Protein AF-A0A6S6S4U7-F1 (afdb_monomer_lite)

Radius of gyration: 21.74 Å; chains: 1; bounding box: 47×64×58 Å

Foldseek 3Di:
DDLVVVLVVLVVQLVVLLLQLLLLLVVLVVPVVCNLVSLLSNLVSLQSNLLSLLLNLLSQAPDDPVVSVVQSDDGSVSSLCQQQDPVHPSDVDPVVSVVLNVLSVLSCVSSCCSPDDHPDGRDSVSSVSSNVSSLVSCCVVPNPVVVVVSVVVSVVVSPPPDDDDDDDDDDDDPDDDDDPPPPPPVVVVVVVPPPDDDDD

Organism: NCBI:txid269237

Secondary structure (DSSP, 8-state):
--HHHHHHHHHHHHHHHHHHHHHHHHHHHH-GGGHHHHHHHHHHHHHHHHHHHHHHHHHHSSS-HHHHHHHT-S-HHHHHHHHH-TTS-SSS-HHHHHHHHHHHHHHHHHHHHTTSS---PPPHHHHHHHHHHHHHHHHHHH-HHHHHHHHHHHHHHTTSS----------------------TTHHHHHTTS-------

Structure (mmCIF, N/CA/C/O backbone):
data_AF-A0A6S6S4U7-F1
#
_entry.id   AF-A0A6S6S4U7-F1
#
loop_
_atom_site.group_PDB
_atom_site.id
_atom_site.type_symbol
_atom_site.label_atom_id
_atom_site.label_alt_id
_atom_site.label_comp_id
_atom_site.label_asym_id
_atom_site.label_entity_id
_atom_site.label_seq_id
_atom_site.pdbx_PDB_ins_code
_atom_site.Cartn_x
_atom_site.Cartn_y
_atom_site.Cartn_z
_atom_site.occupancy
_atom_site.B_iso_or_equiv
_atom_site.auth_seq_id
_atom_site.auth_comp_id
_atom_site.auth_asym_id
_atom_site.auth_atom_id
_atom_site.pdbx_PDB_model_num
ATOM 1 N N . MET A 1 1 ? -1.285 13.457 21.685 1.00 72.00 1 MET A N 1
ATOM 2 C CA . MET A 1 1 ? -1.642 13.379 20.250 1.00 72.00 1 MET A CA 1
ATOM 3 C C . MET A 1 1 ? -2.916 12.551 20.145 1.00 72.00 1 MET A C 1
ATOM 5 O O . MET A 1 1 ? -2.987 11.549 20.843 1.00 72.00 1 MET A O 1
ATOM 9 N N . THR A 1 2 ? -3.938 12.982 19.399 1.00 89.12 2 THR A N 1
ATOM 10 C CA . THR A 1 2 ? -5.210 12.232 19.297 1.00 89.12 2 THR A CA 1
ATOM 11 C C . THR A 1 2 ? -5.104 11.118 18.249 1.00 89.12 2 THR A C 1
ATOM 13 O O . THR A 1 2 ? -4.246 11.189 17.366 1.00 89.12 2 THR A O 1
ATOM 16 N N . ILE A 1 3 ? -5.980 10.105 18.311 1.00 89.06 3 ILE A N 1
ATOM 17 C CA . ILE A 1 3 ? -6.078 9.066 17.265 1.00 89.06 3 ILE A CA 1
ATOM 18 C C . ILE A 1 3 ? -6.287 9.691 15.889 1.00 89.06 3 ILE A C 1
ATOM 20 O O . ILE A 1 3 ? -5.665 9.261 14.923 1.00 89.06 3 ILE A O 1
ATOM 24 N N . GLU A 1 4 ? -7.104 10.737 15.808 1.00 91.19 4 GLU A N 1
ATOM 25 C CA . GLU A 1 4 ? -7.373 11.434 14.554 1.00 91.19 4 GLU A CA 1
ATOM 26 C C . GLU A 1 4 ? -6.112 12.098 13.980 1.00 91.19 4 GLU A C 1
ATOM 28 O O . GLU A 1 4 ? -5.823 11.975 12.790 1.00 91.19 4 GLU A O 1
ATOM 33 N N . THR A 1 5 ? -5.281 12.723 14.822 1.00 93.19 5 THR A N 1
ATOM 34 C CA . THR A 1 5 ? -3.979 13.249 14.382 1.00 93.19 5 THR A CA 1
ATOM 35 C C . THR A 1 5 ? -3.080 12.136 13.837 1.00 93.19 5 THR A C 1
ATOM 37 O O . THR A 1 5 ? -2.446 12.312 12.797 1.00 93.19 5 THR A O 1
ATOM 40 N N . ILE A 1 6 ? -3.047 10.976 14.498 1.00 93.44 6 ILE A N 1
ATOM 41 C CA . ILE A 1 6 ? -2.219 9.838 14.075 1.00 93.44 6 ILE A CA 1
ATOM 42 C C . ILE A 1 6 ? -2.740 9.253 12.756 1.00 93.44 6 ILE A C 1
ATOM 44 O O . ILE A 1 6 ? -1.943 8.984 11.859 1.00 93.44 6 ILE A O 1
ATOM 48 N N . LYS A 1 7 ? -4.062 9.111 12.592 1.00 92.44 7 LYS A N 1
ATOM 49 C CA . LYS A 1 7 ? -4.695 8.681 11.333 1.00 92.44 7 LYS A CA 1
ATOM 50 C C . LYS A 1 7 ? -4.276 9.568 10.169 1.00 92.44 7 LYS A C 1
ATOM 52 O O . LYS A 1 7 ? -3.833 9.052 9.143 1.00 92.44 7 LYS A O 1
ATOM 57 N N . ASN A 1 8 ? -4.364 10.884 10.349 1.00 92.69 8 ASN A N 1
ATOM 58 C CA . ASN A 1 8 ? -3.982 11.845 9.319 1.00 92.69 8 ASN A CA 1
ATOM 59 C C . ASN A 1 8 ? -2.484 11.778 9.010 1.00 92.69 8 ASN A C 1
ATOM 61 O O . ASN A 1 8 ? -2.107 11.743 7.843 1.00 92.69 8 ASN A O 1
ATOM 65 N N . GLN A 1 9 ? -1.630 11.609 10.021 1.00 94.69 9 GLN A N 1
ATOM 66 C CA . GLN A 1 9 ? -0.204 11.375 9.792 1.00 94.69 9 GLN A CA 1
ATOM 67 C C . GLN A 1 9 ? 0.055 10.097 8.975 1.00 94.69 9 GLN A C 1
ATOM 69 O O . GLN A 1 9 ? 0.900 10.101 8.082 1.00 94.69 9 GLN A O 1
ATOM 74 N N . LYS A 1 10 ? -0.660 8.993 9.241 1.00 94.50 10 LYS A N 1
ATOM 75 C CA . LYS A 1 10 ? -0.494 7.753 8.460 1.00 94.50 10 LYS A CA 1
ATOM 76 C C . LYS A 1 10 ? -1.025 7.891 7.032 1.00 94.50 10 LYS A C 1
ATOM 78 O O . LYS A 1 10 ? -0.385 7.366 6.126 1.00 94.50 10 LYS A O 1
ATOM 83 N N . LYS A 1 11 ? -2.107 8.650 6.813 1.00 93.50 11 LYS A N 1
ATOM 84 C CA . LYS A 1 11 ? -2.557 9.027 5.461 1.00 93.50 11 LYS A CA 1
ATOM 85 C C . LYS A 1 11 ? -1.478 9.799 4.703 1.00 93.50 11 LYS A C 1
ATOM 87 O O . LYS A 1 11 ? -1.172 9.440 3.574 1.00 93.50 11 LYS A O 1
ATOM 92 N N . GLU A 1 12 ? -0.866 10.809 5.314 1.00 94.19 12 GLU A N 1
ATOM 93 C CA . GLU A 1 12 ? 0.190 11.587 4.651 1.00 94.19 12 GLU A CA 1
ATOM 94 C C . GLU A 1 12 ? 1.449 10.752 4.387 1.00 94.19 12 GLU A C 1
ATOM 96 O O . GLU A 1 12 ? 2.024 10.827 3.303 1.00 94.19 12 GLU A O 1
ATOM 101 N N . ASN A 1 13 ? 1.834 9.865 5.310 1.00 94.88 13 ASN A N 1
ATOM 102 C CA . ASN A 1 13 ? 2.926 8.917 5.070 1.00 94.88 13 ASN A CA 1
ATOM 103 C C . ASN A 1 13 ? 2.643 7.995 3.875 1.00 94.88 13 ASN A C 1
ATOM 105 O O . ASN A 1 13 ? 3.552 7.722 3.092 1.00 94.88 13 ASN A O 1
ATOM 109 N N . PHE A 1 14 ? 1.396 7.534 3.726 1.00 95.94 14 PHE A N 1
ATOM 110 C CA . PHE A 1 14 ? 0.977 6.751 2.567 1.00 95.94 14 PHE A CA 1
ATOM 111 C C . PHE A 1 14 ? 1.147 7.563 1.277 1.00 95.94 14 PHE A C 1
ATOM 113 O O . PHE A 1 14 ? 1.796 7.091 0.347 1.00 95.94 14 PHE A O 1
ATOM 120 N N . LYS A 1 15 ? 0.619 8.795 1.231 1.00 94.50 15 LYS A N 1
ATOM 121 C CA . LYS A 1 15 ? 0.702 9.662 0.043 1.00 94.50 15 LYS A CA 1
ATOM 122 C C . LYS A 1 15 ? 2.149 9.946 -0.355 1.00 94.50 15 LYS A C 1
ATOM 124 O O . LYS A 1 15 ? 2.507 9.781 -1.516 1.00 94.50 15 LYS A O 1
ATOM 129 N N . ASN A 1 16 ? 2.989 10.309 0.611 1.00 94.12 16 ASN A N 1
ATOM 130 C CA . ASN A 1 16 ? 4.398 10.610 0.365 1.00 94.12 16 ASN A CA 1
ATOM 131 C C . ASN A 1 16 ? 5.163 9.381 -0.141 1.00 94.12 16 ASN A C 1
ATOM 133 O O . ASN A 1 16 ? 5.963 9.492 -1.067 1.00 94.12 16 ASN A O 1
ATOM 137 N N . GLY A 1 17 ? 4.894 8.203 0.430 1.00 94.06 17 GLY A N 1
ATOM 138 C CA . GLY A 1 17 ? 5.472 6.953 -0.060 1.00 94.06 17 GLY A CA 1
ATOM 139 C C . GLY A 1 17 ? 5.010 6.613 -1.478 1.00 94.06 17 GLY A C 1
ATOM 140 O O . GLY A 1 17 ? 5.812 6.161 -2.286 1.00 94.06 17 GLY A O 1
ATOM 141 N N . LEU A 1 18 ? 3.736 6.858 -1.801 1.00 95.56 18 LEU A N 1
ATOM 142 C CA . LEU A 1 18 ? 3.180 6.584 -3.124 1.00 95.56 18 LEU A CA 1
ATOM 143 C C . LEU A 1 18 ? 3.792 7.496 -4.186 1.00 95.56 18 LEU A C 1
ATOM 145 O O . LEU A 1 18 ? 4.182 7.012 -5.243 1.00 95.56 18 LEU A O 1
ATOM 149 N N . ILE A 1 19 ? 3.905 8.793 -3.898 1.00 93.62 19 ILE A N 1
ATOM 150 C CA . ILE A 1 19 ? 4.565 9.754 -4.790 1.00 93.62 19 ILE A CA 1
ATOM 151 C C . ILE A 1 19 ? 6.014 9.325 -5.024 1.00 93.62 19 ILE A C 1
ATOM 153 O O . ILE A 1 19 ? 6.409 9.147 -6.172 1.00 93.62 19 ILE A O 1
ATOM 157 N N . GLY A 1 20 ? 6.760 9.039 -3.951 1.00 93.12 20 GLY A N 1
ATOM 158 C CA . GLY A 1 20 ? 8.140 8.568 -4.070 1.00 93.12 20 GLY A CA 1
ATOM 159 C C . GLY A 1 20 ? 8.260 7.259 -4.858 1.00 93.12 20 GLY A C 1
ATOM 160 O O . GLY A 1 20 ? 9.202 7.090 -5.624 1.00 93.12 20 GLY A O 1
ATOM 161 N N . PHE A 1 21 ? 7.303 6.335 -4.717 1.00 94.75 21 PHE A N 1
ATOM 162 C CA . PHE A 1 21 ? 7.258 5.128 -5.544 1.00 94.75 21 PHE A CA 1
ATOM 163 C C . PHE A 1 21 ? 7.058 5.469 -7.025 1.00 94.75 21 PHE A C 1
ATOM 165 O O . PHE A 1 21 ? 7.762 4.929 -7.871 1.00 94.75 21 PHE A O 1
ATOM 172 N N . LEU A 1 22 ? 6.105 6.347 -7.352 1.00 94.50 22 LEU A N 1
ATOM 173 C CA . LEU A 1 22 ? 5.790 6.703 -8.737 1.00 94.50 22 LEU A CA 1
ATOM 174 C C . LEU A 1 22 ? 6.958 7.427 -9.423 1.00 94.50 22 LEU A C 1
ATOM 176 O O . LEU A 1 22 ? 7.237 7.147 -10.588 1.00 94.50 22 LEU A O 1
ATOM 180 N N . GLU A 1 23 ? 7.669 8.295 -8.706 1.00 93.12 23 GLU A N 1
ATOM 181 C CA . GLU A 1 23 ? 8.871 8.981 -9.198 1.00 93.12 23 GLU A CA 1
ATOM 182 C C . GLU A 1 23 ? 10.009 7.995 -9.513 1.00 93.12 23 GLU A C 1
ATOM 184 O O . GLU A 1 23 ? 10.611 8.039 -10.592 1.00 93.12 23 GLU A O 1
ATOM 189 N N . GLU A 1 24 ? 10.274 7.055 -8.603 1.00 93.94 24 GLU A N 1
ATOM 190 C CA . GLU A 1 24 ? 11.290 6.012 -8.793 1.00 93.94 24 GLU A CA 1
ATOM 191 C C . GLU A 1 24 ? 10.889 5.033 -9.902 1.00 93.94 24 GLU A C 1
ATOM 193 O O . GLU A 1 24 ? 11.723 4.642 -10.716 1.00 93.94 24 GLU A O 1
ATOM 198 N N . TYR A 1 25 ? 9.600 4.707 -10.009 1.00 93.69 25 TYR A N 1
ATOM 199 C CA . TYR A 1 25 ? 9.054 3.861 -11.069 1.00 93.69 25 TYR A CA 1
ATOM 200 C C . TYR A 1 25 ? 9.274 4.487 -12.453 1.00 93.69 25 TYR A C 1
ATOM 202 O O . TYR A 1 25 ? 9.730 3.808 -13.376 1.00 93.69 25 TYR A O 1
ATOM 210 N N . GLN A 1 26 ? 8.993 5.787 -12.610 1.00 92.88 26 GLN A N 1
ATOM 211 C CA . GLN A 1 26 ? 9.264 6.489 -13.870 1.00 92.88 26 GLN A CA 1
ATOM 212 C C . GLN A 1 26 ? 10.764 6.540 -14.163 1.00 92.88 26 GLN A C 1
ATOM 214 O O . GLN A 1 26 ? 11.183 6.337 -15.303 1.00 92.88 26 GLN A O 1
ATOM 219 N N . SER A 1 27 ? 11.583 6.751 -13.133 1.00 92.88 27 SER A N 1
ATOM 220 C CA . SER A 1 27 ? 13.038 6.774 -13.274 1.00 92.88 27 SER A CA 1
ATOM 221 C C . SER A 1 27 ? 13.599 5.416 -13.708 1.00 92.88 27 SER A C 1
ATOM 223 O O . SER A 1 27 ? 14.442 5.381 -14.604 1.00 92.88 27 SER A O 1
ATOM 225 N N . ALA A 1 28 ? 13.095 4.306 -13.154 1.00 90.94 28 ALA A N 1
ATOM 226 C CA . ALA A 1 28 ? 13.447 2.944 -13.564 1.00 90.94 28 ALA A CA 1
ATOM 227 C C . ALA A 1 28 ? 13.075 2.685 -15.030 1.00 90.94 28 ALA A C 1
ATOM 229 O O . ALA A 1 28 ? 13.890 2.177 -15.799 1.00 90.94 28 ALA A O 1
ATOM 230 N N . LYS A 1 29 ? 11.865 3.097 -15.428 1.00 91.19 29 LYS A N 1
ATOM 231 C CA . LYS A 1 29 ? 11.351 2.917 -16.789 1.00 91.19 29 LYS A CA 1
ATOM 232 C C . LYS A 1 29 ? 12.152 3.701 -17.832 1.00 91.19 29 LYS A C 1
ATOM 234 O O . LYS A 1 29 ? 12.384 3.200 -18.930 1.00 91.19 29 LYS A O 1
ATOM 239 N N . ASN A 1 30 ? 12.565 4.920 -17.491 1.00 91.50 30 ASN A N 1
ATOM 240 C CA . ASN A 1 30 ? 13.219 5.834 -18.427 1.00 91.50 30 ASN A CA 1
ATOM 241 C C . ASN A 1 30 ? 14.747 5.693 -18.450 1.00 91.50 30 ASN A C 1
ATOM 243 O O . ASN A 1 30 ? 15.370 6.088 -19.433 1.00 91.50 30 ASN A O 1
ATOM 247 N N . ASN A 1 31 ? 15.359 5.115 -17.408 1.00 91.19 31 ASN A N 1
ATOM 248 C CA . ASN A 1 31 ? 16.816 5.007 -17.283 1.00 91.19 31 ASN A CA 1
ATOM 249 C C . ASN A 1 31 ? 17.278 3.551 -17.058 1.00 91.19 31 ASN A C 1
ATOM 251 O O . ASN A 1 31 ? 17.657 3.190 -15.935 1.00 91.19 31 ASN A O 1
ATOM 255 N N . PRO A 1 32 ? 17.327 2.715 -18.118 1.00 87.31 32 PRO A N 1
ATOM 256 C CA . PRO A 1 32 ? 17.710 1.303 -18.016 1.00 87.31 32 PRO A CA 1
ATOM 257 C C . PRO A 1 32 ? 19.089 1.058 -17.386 1.00 87.31 32 PRO A C 1
ATOM 259 O O . PRO A 1 32 ? 19.286 0.067 -16.689 1.00 87.31 32 PRO A O 1
ATOM 262 N N . SER A 1 33 ? 20.045 1.973 -17.586 1.00 88.88 33 SER A N 1
ATOM 263 C CA . SER A 1 33 ? 21.402 1.888 -17.020 1.00 88.88 33 SER A CA 1
ATOM 264 C C . SER A 1 33 ? 21.439 1.975 -15.491 1.00 88.88 33 SER A C 1
ATOM 266 O O . SER A 1 33 ? 22.388 1.509 -14.865 1.00 88.88 33 SER A O 1
ATOM 268 N N . SER A 1 34 ? 20.405 2.557 -14.887 1.00 89.19 34 SER A N 1
ATOM 269 C CA . SER A 1 34 ? 20.243 2.735 -13.441 1.00 89.19 34 SER A CA 1
ATOM 270 C C . SER A 1 34 ? 19.032 1.977 -12.895 1.00 89.19 34 SER A C 1
ATOM 272 O O . SER A 1 34 ? 18.611 2.235 -11.767 1.00 89.19 34 SER A O 1
ATOM 274 N N . PHE A 1 35 ? 18.479 1.048 -13.684 1.00 88.69 35 PHE A N 1
ATOM 275 C CA . PHE A 1 35 ? 17.254 0.325 -13.362 1.00 88.69 35 PHE A CA 1
ATOM 276 C C . PHE A 1 35 ? 17.311 -0.296 -11.964 1.00 88.69 35 PHE A C 1
ATOM 278 O O . PHE A 1 35 ? 16.436 -0.008 -11.159 1.00 88.69 35 PHE A O 1
ATOM 285 N N . ASN A 1 36 ? 18.379 -1.034 -11.639 1.00 87.81 36 ASN A N 1
ATOM 286 C CA . ASN A 1 36 ? 18.508 -1.729 -10.350 1.00 87.81 36 ASN A CA 1
ATOM 287 C C . ASN A 1 36 ? 18.388 -0.775 -9.151 1.00 87.81 36 ASN A C 1
ATOM 289 O O . ASN A 1 36 ? 17.669 -1.039 -8.196 1.00 87.81 36 ASN A O 1
ATOM 293 N N . ARG A 1 37 ? 19.037 0.394 -9.222 1.00 89.56 37 ARG A N 1
ATOM 294 C CA . ARG A 1 37 ? 18.953 1.397 -8.153 1.00 89.56 37 ARG A CA 1
ATOM 295 C C . ARG A 1 37 ? 17.519 1.904 -7.986 1.00 89.56 37 ARG A C 1
ATOM 297 O O . ARG A 1 37 ? 17.034 2.035 -6.865 1.00 89.56 37 ARG A O 1
ATOM 304 N N . HIS A 1 38 ? 16.860 2.220 -9.096 1.00 90.88 38 HIS A N 1
ATOM 305 C CA . HIS A 1 38 ? 15.496 2.737 -9.070 1.00 90.88 38 HIS A CA 1
ATOM 306 C C . HIS A 1 38 ? 14.476 1.659 -8.676 1.00 90.88 38 HIS A C 1
ATOM 308 O O . HIS A 1 38 ? 13.531 1.962 -7.950 1.00 90.88 38 HIS A O 1
ATOM 314 N N . SER A 1 39 ? 14.680 0.396 -9.061 1.00 89.69 39 SER A N 1
ATOM 315 C CA . SER A 1 39 ? 13.842 -0.724 -8.621 1.00 89.69 39 SER A CA 1
ATOM 316 C C . SER A 1 39 ? 13.984 -0.989 -7.123 1.00 89.69 39 SER A C 1
ATOM 318 O O . SER A 1 39 ? 12.977 -1.210 -6.451 1.00 89.69 39 SER A O 1
ATOM 320 N N . ASP A 1 40 ? 15.194 -0.880 -6.569 1.00 87.44 40 ASP A N 1
ATOM 321 C CA . ASP A 1 40 ? 15.414 -1.029 -5.125 1.00 87.44 40 ASP A CA 1
ATOM 322 C C . ASP A 1 40 ? 14.721 0.091 -4.346 1.00 87.44 40 ASP A C 1
ATOM 324 O O . ASP A 1 40 ? 14.036 -0.134 -3.339 1.00 87.44 40 ASP A O 1
ATOM 328 N N . ASN A 1 41 ? 14.821 1.319 -4.857 1.00 90.56 41 ASN A N 1
ATOM 329 C CA . ASN A 1 41 ? 14.098 2.454 -4.303 1.00 90.56 41 ASN A CA 1
ATOM 330 C C . ASN A 1 41 ? 12.577 2.278 -4.416 1.00 90.56 41 ASN A C 1
ATOM 332 O O . ASN A 1 41 ? 11.872 2.573 -3.448 1.00 90.56 41 ASN A O 1
ATOM 336 N N . CYS A 1 42 ? 12.063 1.732 -5.523 1.00 91.75 42 CYS A N 1
ATOM 337 C CA . CYS A 1 42 ? 10.652 1.361 -5.646 1.00 91.75 42 CYS A CA 1
ATOM 338 C C . CYS A 1 42 ? 10.241 0.380 -4.541 1.00 91.75 42 CYS A C 1
ATOM 340 O O . CYS A 1 42 ? 9.259 0.632 -3.842 1.00 91.75 42 CYS A O 1
ATOM 342 N N . GLY A 1 43 ? 11.009 -0.691 -4.314 1.00 89.31 43 GLY A N 1
ATOM 343 C CA . GLY A 1 43 ? 10.748 -1.648 -3.233 1.00 89.31 43 GLY A CA 1
ATOM 344 C C . GLY A 1 43 ? 10.711 -0.976 -1.854 1.00 89.31 43 GLY A C 1
ATOM 345 O O . GLY A 1 43 ? 9.786 -1.187 -1.065 1.00 89.31 43 GLY A O 1
ATOM 346 N N . ASN A 1 44 ? 11.659 -0.076 -1.579 1.00 89.25 44 ASN A N 1
ATOM 347 C CA . ASN A 1 44 ? 11.699 0.708 -0.340 1.00 89.25 44 ASN A CA 1
ATOM 348 C C . ASN 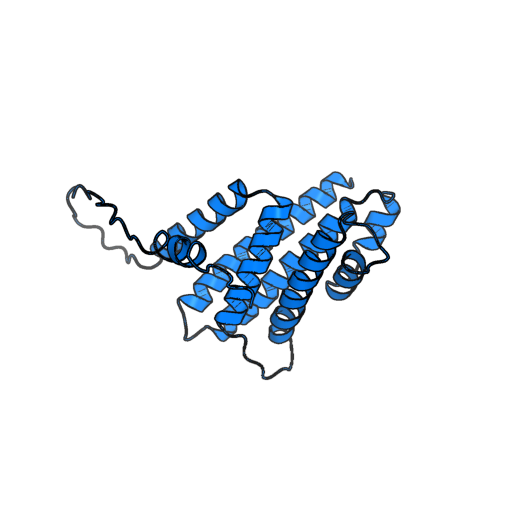A 1 44 ? 10.453 1.581 -0.145 1.00 89.25 44 ASN A C 1
ATOM 350 O O . ASN A 1 44 ? 9.896 1.628 0.956 1.00 89.25 44 ASN A O 1
ATOM 354 N N . GLN A 1 45 ? 10.011 2.278 -1.192 1.00 93.50 45 GLN A N 1
ATOM 355 C CA . GLN A 1 45 ? 8.825 3.130 -1.125 1.00 93.50 45 GLN A CA 1
ATOM 356 C C . GLN A 1 45 ? 7.545 2.299 -0.999 1.00 93.50 45 GLN A C 1
ATOM 358 O O . GLN A 1 45 ? 6.715 2.587 -0.139 1.00 93.50 45 GLN A O 1
ATOM 363 N N . ALA A 1 46 ? 7.424 1.205 -1.753 1.00 92.88 46 ALA A N 1
ATOM 364 C CA . ALA A 1 46 ? 6.282 0.298 -1.682 1.00 92.88 46 ALA A CA 1
ATOM 365 C C . ALA A 1 46 ? 6.083 -0.274 -0.269 1.00 92.88 46 ALA A C 1
ATOM 367 O O . ALA A 1 46 ? 4.958 -0.295 0.235 1.00 92.88 46 ALA A O 1
ATOM 368 N N . ARG A 1 47 ? 7.173 -0.645 0.421 1.00 90.88 47 ARG A N 1
ATOM 369 C CA . ARG A 1 47 ? 7.123 -1.097 1.822 1.00 90.88 47 ARG A CA 1
ATOM 370 C C . ARG A 1 47 ? 6.601 -0.014 2.766 1.00 90.88 47 ARG A C 1
ATOM 372 O O . ARG A 1 47 ? 5.757 -0.305 3.612 1.00 90.88 47 ARG A O 1
ATOM 379 N N . LYS A 1 48 ? 7.035 1.240 2.598 1.00 92.25 48 LYS A N 1
ATOM 380 C CA . LYS A 1 48 ? 6.525 2.375 3.394 1.00 92.25 48 LYS A CA 1
ATOM 381 C C . LYS A 1 48 ? 5.032 2.605 3.161 1.00 92.25 48 LYS A C 1
ATOM 383 O O . LYS A 1 48 ? 4.299 2.830 4.124 1.00 92.25 48 LYS A O 1
ATOM 388 N N . VAL A 1 49 ? 4.575 2.516 1.909 1.00 94.38 49 VAL A N 1
ATOM 389 C CA . VAL A 1 49 ? 3.151 2.656 1.561 1.00 94.38 49 VAL A CA 1
ATOM 390 C C . VAL A 1 49 ? 2.329 1.532 2.184 1.00 94.38 49 VAL A C 1
ATOM 392 O O . VAL A 1 49 ? 1.330 1.805 2.850 1.00 94.38 49 VAL A O 1
ATOM 395 N N . ALA A 1 50 ? 2.772 0.280 2.043 1.00 92.88 50 ALA A N 1
ATOM 396 C CA . ALA A 1 50 ? 2.104 -0.876 2.635 1.00 92.88 50 ALA A CA 1
ATOM 397 C C . ALA A 1 50 ? 2.040 -0.785 4.169 1.00 92.88 50 ALA A C 1
ATOM 399 O O . ALA A 1 50 ? 1.020 -1.122 4.773 1.00 92.88 50 ALA A O 1
ATOM 400 N N . GLU A 1 51 ? 3.093 -0.276 4.814 1.00 93.31 51 GLU A N 1
ATOM 401 C CA . GLU A 1 51 ? 3.114 -0.101 6.267 1.00 93.31 51 GLU A CA 1
ATOM 402 C C . GLU A 1 51 ? 2.119 0.973 6.714 1.00 93.31 51 GLU A C 1
ATOM 404 O O . GLU A 1 51 ? 1.327 0.757 7.637 1.00 93.31 51 GLU A O 1
ATOM 409 N N . ALA A 1 52 ? 2.124 2.121 6.034 1.00 95.00 52 ALA A N 1
ATOM 410 C CA . ALA A 1 52 ? 1.187 3.203 6.297 1.00 95.00 52 ALA A CA 1
ATOM 411 C C . ALA A 1 52 ? -0.267 2.751 6.088 1.00 95.00 52 ALA A C 1
ATOM 413 O O . ALA A 1 52 ? -1.121 3.048 6.928 1.00 95.00 52 ALA A O 1
ATOM 414 N N . PHE A 1 53 ? -0.523 1.971 5.032 1.00 94.25 53 PHE A N 1
ATOM 415 C CA . PHE A 1 53 ? -1.819 1.357 4.756 1.00 94.25 53 PHE A CA 1
ATOM 416 C C . PHE A 1 53 ? -2.271 0.460 5.911 1.00 94.25 53 PHE A C 1
ATOM 418 O O . PHE A 1 53 ? -3.339 0.682 6.478 1.00 94.25 53 PHE A O 1
ATOM 425 N N . CYS A 1 54 ? -1.436 -0.497 6.330 1.00 92.44 54 CYS A N 1
ATOM 426 C CA . CYS A 1 54 ? -1.798 -1.423 7.404 1.00 92.44 54 CYS A CA 1
ATOM 427 C C . CYS A 1 54 ? -2.102 -0.687 8.717 1.00 92.44 54 CYS A C 1
ATOM 429 O O . CYS A 1 54 ? -3.100 -0.974 9.380 1.00 92.44 54 CYS A O 1
ATOM 431 N N . ARG A 1 55 ? -1.281 0.309 9.077 1.00 94.00 55 ARG A N 1
ATOM 432 C CA . ARG A 1 55 ? -1.522 1.135 10.271 1.00 94.00 55 ARG A CA 1
ATOM 433 C C . ARG A 1 55 ? -2.832 1.913 10.159 1.00 94.00 55 ARG A C 1
ATOM 435 O O . ARG A 1 55 ? -3.558 2.013 11.144 1.00 94.00 55 ARG A O 1
ATOM 442 N N . TYR A 1 56 ? -3.147 2.447 8.980 1.00 92.75 56 TYR A N 1
ATOM 443 C CA . TYR A 1 56 ? -4.403 3.156 8.758 1.00 92.75 56 TYR A CA 1
ATOM 444 C C . TYR A 1 56 ? -5.618 2.233 8.920 1.00 92.75 56 TYR A C 1
ATOM 446 O O . TYR A 1 56 ? -6.563 2.607 9.612 1.00 92.75 56 TYR A O 1
ATOM 454 N N . ILE A 1 57 ? -5.578 1.020 8.364 1.00 89.06 57 ILE A N 1
ATOM 455 C CA . ILE A 1 57 ? -6.644 0.020 8.534 1.00 89.06 57 ILE A CA 1
ATOM 456 C C . ILE A 1 57 ? -6.872 -0.291 10.020 1.00 89.06 57 ILE A C 1
ATOM 458 O O . ILE A 1 57 ? -7.998 -0.199 10.506 1.00 89.06 57 ILE A O 1
ATOM 462 N N . ILE A 1 58 ? -5.801 -0.554 10.778 1.00 90.06 58 ILE A N 1
ATOM 463 C CA . ILE A 1 58 ? -5.892 -0.831 12.222 1.00 90.06 58 ILE A CA 1
ATOM 464 C C . ILE A 1 58 ? -6.551 0.335 12.970 1.00 90.06 58 ILE A C 1
ATOM 466 O O . ILE A 1 58 ? -7.480 0.127 13.755 1.00 90.06 58 ILE A O 1
ATOM 470 N N . LEU A 1 59 ? -6.123 1.572 12.693 1.00 90.88 59 LEU A N 1
ATOM 471 C CA . LEU A 1 59 ? -6.659 2.772 13.343 1.00 90.88 59 LEU A CA 1
ATOM 472 C C . LEU A 1 59 ? -8.143 3.021 13.039 1.00 90.88 59 LEU A C 1
ATOM 474 O O . LEU A 1 59 ? -8.807 3.687 13.836 1.00 90.88 59 LEU A O 1
ATOM 478 N N . ASN A 1 60 ? -8.667 2.530 11.913 1.00 87.94 60 ASN A N 1
ATOM 479 C CA . ASN A 1 60 ? -10.069 2.719 11.519 1.00 87.94 60 ASN A CA 1
ATOM 480 C C . ASN A 1 60 ? -11.014 1.601 11.956 1.00 87.94 60 ASN A C 1
ATOM 482 O O . ASN A 1 60 ? -12.209 1.744 11.748 1.00 87.94 60 ASN A O 1
ATOM 486 N N . SER A 1 61 ? -10.519 0.555 12.614 1.00 85.69 61 SER A N 1
ATOM 487 C CA . SER A 1 61 ? -11.401 -0.453 13.212 1.00 85.69 61 SER A CA 1
ATOM 488 C C . SER A 1 61 ? -12.237 0.073 14.375 1.00 85.69 61 SER A C 1
ATOM 490 O O . SER A 1 61 ? -11.975 1.139 14.936 1.00 85.69 61 SER A O 1
ATOM 492 N N . ASP A 1 62 ? -13.173 -0.754 14.826 1.00 84.12 62 ASP A N 1
ATOM 493 C CA . ASP A 1 62 ? -14.021 -0.486 15.991 1.00 84.12 62 ASP A CA 1
ATOM 494 C C . ASP A 1 62 ? -13.340 -0.779 17.337 1.00 84.12 62 ASP A C 1
ATOM 496 O O . ASP A 1 62 ? -13.955 -0.704 18.401 1.00 84.12 62 ASP A O 1
ATOM 500 N N . LYS A 1 63 ? -12.039 -1.095 17.331 1.00 83.81 63 LYS A N 1
ATOM 501 C CA . LYS A 1 63 ? -11.286 -1.354 18.562 1.00 83.81 63 LYS A CA 1
ATOM 502 C C . LYS A 1 63 ? -11.171 -0.100 19.440 1.00 83.81 63 LYS A C 1
ATOM 504 O O . LYS A 1 63 ? -11.103 1.019 18.921 1.00 83.81 63 LYS A O 1
ATOM 509 N N . PRO A 1 64 ? -11.049 -0.262 20.769 1.00 89.56 64 PRO A N 1
ATOM 510 C CA . PRO A 1 64 ? -10.729 0.846 21.661 1.00 89.56 64 PRO A CA 1
ATOM 511 C C . PRO A 1 64 ? -9.408 1.526 21.283 1.00 89.56 64 PRO A C 1
ATOM 513 O O . PRO A 1 64 ? -8.439 0.857 20.918 1.00 89.56 64 PRO A O 1
ATOM 516 N N . ASP A 1 65 ? -9.335 2.845 21.450 1.00 89.81 65 ASP A N 1
ATOM 517 C CA . ASP A 1 65 ? -8.173 3.662 21.070 1.00 89.81 65 ASP A CA 1
ATOM 518 C C . ASP A 1 65 ? -6.851 3.160 21.664 1.00 89.81 65 ASP A C 1
ATOM 520 O O . ASP A 1 65 ? -5.849 3.067 20.958 1.00 89.81 65 ASP A O 1
ATOM 524 N N . GLY A 1 66 ? -6.849 2.745 22.935 1.00 87.81 66 GLY A N 1
ATOM 525 C CA . GLY A 1 66 ? -5.658 2.172 23.570 1.00 87.81 66 GLY A CA 1
ATOM 526 C C . GLY A 1 66 ? -5.164 0.885 22.892 1.00 87.81 66 GLY A C 1
ATOM 527 O O . GLY A 1 66 ? -3.959 0.679 22.772 1.00 87.81 66 GLY A O 1
ATOM 528 N N . GLN A 1 67 ? -6.073 0.042 22.389 1.00 87.81 67 GLN A N 1
ATOM 529 C CA . GLN A 1 67 ? -5.698 -1.162 21.640 1.00 87.81 67 GLN A CA 1
ATOM 530 C C . GLN A 1 67 ? -5.177 -0.809 20.247 1.00 87.81 67 GLN A C 1
ATOM 532 O O . GLN A 1 67 ? -4.151 -1.344 19.839 1.00 87.81 67 GLN A O 1
ATOM 537 N N . LYS A 1 68 ? -5.821 0.138 19.552 1.00 89.31 68 LYS A N 1
ATOM 538 C CA . LYS A 1 68 ? -5.366 0.622 18.239 1.00 89.31 68 LYS A CA 1
ATOM 539 C C . LYS A 1 68 ? -3.922 1.113 18.289 1.00 89.31 68 LYS A C 1
ATOM 541 O O . LYS A 1 68 ? -3.128 0.742 17.431 1.00 89.31 68 LYS A O 1
ATOM 546 N N . LEU A 1 69 ? -3.577 1.912 19.301 1.00 89.88 69 LEU A N 1
ATOM 547 C CA . LEU A 1 69 ? -2.223 2.447 19.474 1.00 89.88 69 LEU A CA 1
ATOM 548 C C . LEU A 1 69 ? -1.187 1.343 19.683 1.00 89.88 69 LEU A C 1
ATOM 550 O O . LEU A 1 69 ? -0.143 1.362 19.044 1.00 89.88 69 LEU A O 1
ATOM 554 N N . ASN A 1 70 ? -1.494 0.349 20.512 1.00 88.38 70 ASN A N 1
ATOM 555 C CA . ASN A 1 70 ? -0.590 -0.781 20.725 1.00 88.38 70 ASN A CA 1
ATOM 556 C C . ASN A 1 70 ? -0.453 -1.651 19.465 1.00 88.38 70 ASN A C 1
ATOM 558 O O . ASN A 1 70 ? 0.613 -2.190 19.171 1.00 88.38 70 ASN A O 1
ATOM 562 N N . GLU A 1 71 ? -1.535 -1.808 18.704 1.00 88.50 71 GLU A N 1
ATOM 563 C CA . GLU A 1 71 ? -1.562 -2.674 17.529 1.00 88.50 71 GLU A CA 1
ATOM 564 C C . GLU A 1 71 ? -0.904 -2.049 16.298 1.00 88.50 71 GLU A C 1
ATOM 566 O O . GLU A 1 71 ? -0.416 -2.803 15.454 1.00 88.50 71 GLU A O 1
ATOM 571 N N . ILE A 1 72 ? -0.814 -0.719 16.199 1.00 89.62 72 ILE A N 1
ATOM 572 C CA . ILE A 1 72 ? -0.049 -0.096 15.115 1.00 89.62 72 ILE A CA 1
ATOM 573 C C . ILE A 1 72 ? 1.460 -0.213 15.303 1.00 89.62 72 ILE A C 1
ATOM 575 O O . ILE A 1 72 ? 2.170 0.051 14.343 1.00 89.62 72 ILE A O 1
ATOM 579 N N . GLU A 1 73 ? 1.972 -0.587 16.474 1.00 88.19 73 GLU A N 1
ATOM 580 C CA . GLU A 1 73 ? 3.410 -0.784 16.676 1.00 88.19 73 GLU A CA 1
ATOM 581 C C . GLU A 1 73 ? 3.925 -2.060 15.981 1.00 88.19 73 GLU A C 1
ATOM 583 O O . GLU A 1 73 ? 3.225 -3.079 15.886 1.00 88.19 73 GLU A O 1
ATOM 588 N N . GLY A 1 74 ? 5.174 -2.000 15.506 1.00 84.31 74 GLY A N 1
ATOM 589 C CA . GLY A 1 74 ? 5.877 -3.115 14.861 1.00 84.31 74 GLY A CA 1
ATOM 590 C C . GLY A 1 74 ? 6.294 -2.872 13.408 1.00 84.31 74 GLY A C 1
ATOM 591 O O . GLY A 1 74 ? 6.121 -1.787 12.854 1.00 84.31 74 GLY A O 1
ATOM 592 N N . THR A 1 75 ? 6.882 -3.910 12.808 1.00 86.62 75 THR A N 1
ATOM 593 C CA . THR A 1 75 ? 7.343 -3.930 11.411 1.00 86.62 75 THR A CA 1
ATOM 594 C C . THR A 1 75 ? 6.195 -4.204 10.440 1.00 86.62 75 THR A C 1
ATOM 596 O O . THR A 1 75 ? 5.143 -4.710 10.840 1.00 86.62 75 THR A O 1
ATOM 599 N N . LEU A 1 76 ? 6.415 -3.955 9.144 1.00 84.62 76 LEU A N 1
ATOM 600 C CA . LEU A 1 76 ? 5.448 -4.280 8.091 1.00 84.62 76 LEU A CA 1
ATOM 601 C C . LEU A 1 76 ? 4.957 -5.736 8.162 1.00 84.62 76 LEU A C 1
ATOM 603 O O . LEU A 1 76 ? 3.756 -5.955 8.076 1.00 84.62 76 LEU A O 1
ATOM 607 N N . GLY A 1 77 ? 5.839 -6.719 8.383 1.00 83.25 77 GLY A N 1
ATOM 608 C CA . GLY A 1 77 ? 5.430 -8.126 8.508 1.00 83.25 77 GLY A CA 1
ATOM 609 C C . GLY A 1 77 ? 4.448 -8.360 9.664 1.00 83.25 77 GLY A C 1
ATOM 610 O O . GLY A 1 77 ? 3.417 -9.005 9.491 1.00 83.25 77 GLY A O 1
ATOM 611 N N . THR A 1 78 ? 4.705 -7.733 10.817 1.00 85.88 78 THR A N 1
ATOM 612 C CA . THR A 1 78 ? 3.814 -7.815 11.989 1.00 85.88 78 THR A CA 1
ATOM 613 C C . THR A 1 78 ? 2.457 -7.161 11.708 1.00 85.88 78 THR A C 1
ATOM 615 O O . THR A 1 78 ? 1.410 -7.681 12.088 1.00 85.88 78 THR A O 1
ATOM 618 N N . LEU A 1 79 ? 2.464 -6.004 11.043 1.00 88.44 79 LEU A N 1
ATOM 619 C CA . LEU A 1 79 ? 1.255 -5.252 10.698 1.00 88.44 79 LEU A CA 1
ATOM 620 C C . LEU A 1 79 ? 0.422 -5.963 9.629 1.00 88.44 79 LEU A C 1
ATOM 622 O O . LEU A 1 79 ? -0.802 -6.020 9.739 1.00 88.44 79 LEU A O 1
ATOM 626 N N . HIS A 1 80 ? 1.090 -6.558 8.645 1.00 86.25 80 HIS A N 1
ATOM 627 C CA . HIS A 1 80 ? 0.481 -7.380 7.613 1.00 86.25 80 HIS A CA 1
ATOM 628 C C . HIS A 1 80 ? -0.262 -8.570 8.220 1.00 86.25 80 HIS A C 1
ATOM 630 O O . HIS A 1 80 ? -1.437 -8.774 7.916 1.00 86.25 80 HIS A O 1
ATOM 636 N N . GLU A 1 81 ? 0.375 -9.321 9.124 1.00 83.81 81 GLU A N 1
ATOM 637 C CA . GLU A 1 81 ? -0.288 -10.434 9.808 1.00 83.81 81 GLU A CA 1
ATOM 638 C C . GLU A 1 81 ? -1.516 -9.979 10.598 1.00 83.81 81 GLU A C 1
ATOM 640 O O . GLU A 1 81 ? -2.541 -10.660 10.586 1.00 83.81 81 GLU A O 1
ATOM 645 N N . LYS A 1 82 ? -1.446 -8.819 11.264 1.00 83.50 82 LYS A N 1
ATOM 646 C CA . LYS A 1 82 ? -2.593 -8.265 11.996 1.00 83.50 82 LYS A CA 1
ATOM 647 C C . LYS A 1 82 ? -3.764 -7.994 11.048 1.00 83.50 82 LYS A C 1
ATOM 649 O O . LYS A 1 82 ? -4.855 -8.489 11.315 1.00 83.50 82 LYS A O 1
ATOM 654 N N . VAL A 1 83 ? -3.529 -7.271 9.950 1.00 82.06 83 VAL A N 1
ATOM 655 C CA . VAL A 1 83 ? -4.568 -6.849 8.989 1.00 82.06 83 VAL A CA 1
ATOM 656 C C . VAL A 1 83 ? -5.157 -8.017 8.194 1.00 82.06 83 VAL A C 1
ATOM 658 O O . VAL A 1 83 ? -6.343 -8.005 7.873 1.00 82.06 83 VAL A O 1
ATOM 661 N N . THR A 1 84 ? -4.350 -9.031 7.874 1.00 77.06 84 THR A N 1
ATOM 662 C CA . THR A 1 84 ? -4.738 -10.099 6.936 1.00 77.06 84 THR A CA 1
ATOM 663 C C . THR A 1 84 ? -5.158 -11.412 7.593 1.00 77.06 84 THR A C 1
ATOM 665 O O . THR A 1 84 ? -5.699 -12.289 6.911 1.00 77.06 84 THR A O 1
ATOM 668 N N . ARG A 1 85 ? -4.952 -11.579 8.908 1.00 74.25 85 ARG A N 1
ATOM 669 C CA . ARG A 1 85 ? -5.469 -12.744 9.640 1.00 74.25 85 ARG A CA 1
ATOM 670 C C . ARG A 1 85 ? -6.995 -12.725 9.660 1.00 74.25 85 ARG A C 1
ATOM 672 O O . ARG A 1 85 ? -7.621 -11.771 10.108 1.00 74.25 85 ARG A O 1
ATOM 679 N N . SER A 1 86 ? -7.583 -13.846 9.253 1.00 57.31 86 SER A N 1
ATOM 680 C CA . SER A 1 86 ? -9.032 -14.081 9.182 1.00 57.31 86 SER A CA 1
ATOM 681 C C . SER A 1 86 ? -9.769 -13.910 10.515 1.00 57.31 86 SER A C 1
ATOM 683 O O . SER A 1 86 ? -10.973 -13.681 10.515 1.00 57.31 86 SER A O 1
ATOM 685 N N . SER A 1 87 ? -9.062 -13.995 11.645 1.00 62.12 87 SER A N 1
ATOM 686 C CA . SER A 1 87 ? -9.619 -13.817 12.989 1.00 62.12 87 SER A CA 1
ATOM 687 C C . SER A 1 87 ? -9.749 -12.355 13.434 1.00 62.12 87 SER A C 1
ATOM 689 O O . SER A 1 87 ? -10.379 -12.105 14.458 1.00 62.12 87 SER A O 1
ATOM 691 N N . ASN A 1 88 ? -9.150 -11.397 12.714 1.0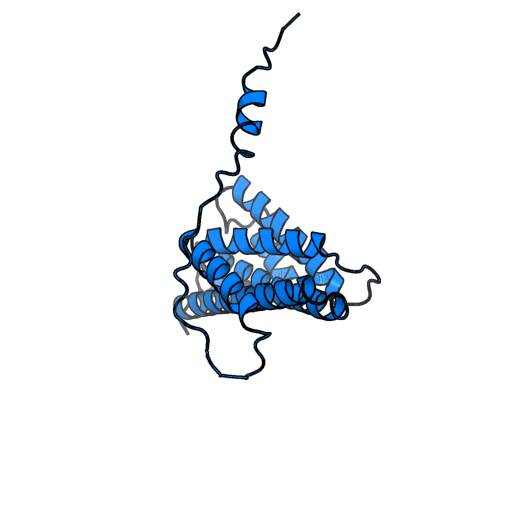0 57.00 88 ASN A N 1
ATOM 692 C CA . ASN A 1 88 ? -9.193 -9.977 13.060 1.00 57.00 88 ASN A CA 1
ATOM 693 C C . ASN A 1 88 ? -10.002 -9.201 12.017 1.00 57.00 88 ASN A C 1
ATOM 695 O O . ASN A 1 88 ? -9.576 -8.999 10.878 1.00 57.00 88 ASN A O 1
ATOM 699 N N . VAL A 1 89 ? -11.191 -8.757 12.409 1.00 56.72 89 VAL A N 1
ATOM 700 C CA . VAL A 1 89 ? -12.115 -8.058 11.514 1.00 56.72 89 VAL A CA 1
ATOM 701 C C . VAL A 1 89 ? -11.791 -6.561 11.529 1.00 56.72 89 VAL A C 1
ATOM 703 O O . VAL A 1 89 ? -12.407 -5.784 12.244 1.00 56.72 89 VAL A O 1
ATOM 706 N N . TYR A 1 90 ? -10.747 -6.158 10.799 1.00 59.00 90 TYR A N 1
ATOM 707 C CA . TYR A 1 90 ? -10.539 -4.742 10.447 1.00 59.00 90 TYR A CA 1
ATOM 708 C C . TYR A 1 90 ? -11.293 -4.360 9.159 1.00 59.00 90 TYR A C 1
ATOM 710 O O . TYR A 1 90 ? -11.465 -3.181 8.876 1.00 59.00 90 TYR A O 1
ATOM 718 N N . ILE A 1 91 ? -11.695 -5.372 8.380 1.00 60.38 91 ILE A N 1
ATOM 719 C CA . ILE A 1 91 ? -12.449 -5.296 7.125 1.00 60.38 91 ILE A CA 1
ATOM 720 C C . ILE A 1 91 ? -13.571 -6.333 7.246 1.00 60.38 91 ILE A C 1
ATOM 722 O O . ILE A 1 91 ? -13.286 -7.526 7.400 1.00 60.38 91 ILE A O 1
ATOM 726 N N . ASP A 1 92 ? -14.827 -5.899 7.234 1.00 59.09 92 ASP A N 1
ATOM 727 C CA . ASP A 1 92 ? -15.980 -6.781 7.469 1.00 59.09 92 ASP A CA 1
ATOM 728 C C . ASP A 1 92 ? -16.214 -7.752 6.305 1.00 59.09 92 ASP A C 1
ATOM 730 O O . ASP A 1 92 ? -16.561 -8.922 6.505 1.00 59.09 92 ASP A O 1
ATOM 734 N N . GLU A 1 93 ? -15.928 -7.321 5.077 1.00 64.62 93 GLU A N 1
ATOM 735 C CA . GLU A 1 93 ? -16.151 -8.128 3.885 1.00 64.62 93 GLU A CA 1
ATOM 736 C C . GLU A 1 93 ? -15.033 -9.152 3.645 1.00 64.62 93 GLU A C 1
ATOM 738 O O . GLU A 1 93 ? -13.884 -8.831 3.334 1.00 64.62 93 GLU A O 1
ATOM 743 N N . SER A 1 94 ? -15.387 -10.441 3.714 1.00 68.62 94 SER A N 1
ATOM 744 C CA . SER A 1 94 ? -14.444 -11.545 3.485 1.00 68.62 94 SER A CA 1
ATOM 745 C C . SER A 1 94 ? -13.756 -11.492 2.122 1.00 68.62 94 SER A C 1
ATOM 747 O O . SER A 1 94 ? -12.601 -11.896 2.015 1.00 68.62 94 SER A O 1
ATOM 749 N N . ARG A 1 95 ? -14.451 -11.024 1.081 1.00 74.00 95 ARG A N 1
ATOM 750 C CA . ARG A 1 95 ? -13.893 -10.939 -0.273 1.00 74.00 95 ARG A CA 1
ATOM 751 C C . ARG A 1 95 ? -12.862 -9.820 -0.380 1.00 74.00 95 ARG A C 1
ATOM 753 O O . ARG A 1 95 ? -11.789 -10.034 -0.933 1.00 74.00 95 ARG A O 1
ATOM 760 N N . GLU A 1 96 ? -13.179 -8.656 0.168 1.00 74.88 96 GLU A N 1
ATOM 761 C CA . GLU A 1 96 ? -12.293 -7.496 0.165 1.00 74.88 96 GLU A CA 1
ATOM 762 C C . GLU A 1 96 ? -11.014 -7.756 0.968 1.00 74.88 96 GLU A C 1
ATOM 764 O O . GLU A 1 96 ? -9.912 -7.470 0.497 1.00 74.88 96 GLU A O 1
ATOM 769 N N . ARG A 1 97 ? -11.140 -8.415 2.126 1.00 74.44 97 ARG A N 1
ATOM 770 C CA . ARG A 1 97 ? -9.996 -8.862 2.930 1.00 74.44 97 ARG A CA 1
ATOM 771 C C . ARG A 1 97 ? -9.049 -9.773 2.147 1.00 74.44 97 ARG A C 1
ATOM 773 O O . ARG A 1 97 ? -7.840 -9.560 2.197 1.00 74.44 97 ARG A O 1
ATOM 780 N N . GLU A 1 98 ? -9.561 -10.766 1.417 1.00 78.81 98 GLU A N 1
ATOM 781 C CA . GLU A 1 98 ? -8.705 -11.667 0.627 1.00 78.81 98 GLU A CA 1
ATOM 782 C C . GLU A 1 98 ? -8.023 -10.949 -0.549 1.00 78.81 98 GLU A C 1
ATOM 784 O O . GLU A 1 98 ? -6.859 -11.230 -0.853 1.00 78.81 98 GLU A O 1
ATOM 789 N N . VAL A 1 99 ? -8.693 -9.970 -1.171 1.00 81.88 99 VAL A N 1
ATOM 790 C CA . VAL A 1 99 ? -8.073 -9.114 -2.196 1.00 81.88 99 VAL A CA 1
ATOM 791 C C . VAL A 1 99 ? -6.932 -8.299 -1.588 1.00 81.88 99 VAL A C 1
ATOM 793 O O . VAL A 1 99 ? -5.808 -8.360 -2.087 1.00 81.88 99 VAL A O 1
ATOM 796 N N . LEU A 1 100 ? -7.180 -7.587 -0.487 1.00 82.19 100 LEU A N 1
ATOM 797 C CA . LEU A 1 100 ? -6.167 -6.761 0.177 1.00 82.19 100 LEU A CA 1
ATOM 798 C C . LEU A 1 100 ? -4.978 -7.591 0.664 1.00 82.19 100 LEU A C 1
ATOM 800 O O . LEU A 1 100 ? -3.831 -7.201 0.454 1.00 82.19 100 LEU A O 1
ATOM 804 N N . LYS A 1 101 ? -5.237 -8.773 1.229 1.00 85.12 101 LYS A N 1
ATOM 805 C CA . LYS A 1 101 ? -4.204 -9.737 1.618 1.00 85.12 101 LYS A CA 1
ATOM 806 C C . LYS A 1 101 ? -3.356 -10.184 0.434 1.00 85.12 101 LYS A C 1
ATOM 808 O O . LYS A 1 101 ? -2.133 -10.165 0.521 1.00 85.12 101 LYS A O 1
ATOM 813 N N . THR A 1 102 ? -3.983 -10.557 -0.680 1.00 85.94 102 THR A N 1
ATOM 814 C CA . THR A 1 102 ? -3.258 -10.983 -1.888 1.00 85.94 102 THR A CA 1
ATOM 815 C C . THR A 1 102 ? -2.339 -9.874 -2.394 1.00 85.94 102 THR A C 1
ATOM 817 O O . THR A 1 102 ? -1.170 -10.122 -2.680 1.00 85.94 102 THR A O 1
ATOM 820 N N . ARG A 1 103 ? -2.836 -8.635 -2.441 1.00 87.19 103 ARG A N 1
ATOM 821 C CA . ARG A 1 103 ? -2.057 -7.477 -2.898 1.00 87.19 103 ARG A CA 1
ATOM 822 C C . ARG A 1 103 ? -0.924 -7.105 -1.939 1.00 87.19 103 ARG A C 1
ATOM 824 O O . ARG A 1 103 ? 0.176 -6.807 -2.394 1.00 87.19 103 ARG A O 1
ATOM 831 N N . LEU A 1 104 ? -1.168 -7.150 -0.627 1.00 87.81 104 LEU A N 1
ATOM 832 C CA . LEU A 1 104 ? -0.131 -6.905 0.379 1.00 87.81 104 LEU A CA 1
ATOM 833 C C . LEU A 1 104 ? 0.969 -7.969 0.324 1.00 87.81 104 LEU A C 1
ATOM 835 O O . LEU A 1 104 ? 2.139 -7.604 0.377 1.00 87.81 104 LEU A O 1
ATOM 839 N N . ASN A 1 105 ? 0.609 -9.246 0.147 1.00 86.25 105 ASN A N 1
ATOM 840 C CA . ASN A 1 105 ? 1.581 -10.319 -0.065 1.00 86.25 105 ASN A CA 1
ATOM 841 C C . ASN A 1 105 ? 2.456 -10.038 -1.288 1.00 86.25 105 ASN A C 1
ATOM 843 O O . ASN A 1 105 ? 3.666 -10.103 -1.178 1.00 86.25 105 ASN A O 1
ATOM 847 N N . ARG A 1 106 ? 1.877 -9.613 -2.418 1.00 84.31 106 ARG A N 1
ATOM 848 C CA . ARG A 1 106 ? 2.657 -9.259 -3.622 1.00 84.31 106 ARG A CA 1
ATOM 849 C C . ARG A 1 106 ? 3.657 -8.133 -3.384 1.00 84.31 106 ARG A C 1
ATOM 851 O O . ARG A 1 106 ? 4.790 -8.217 -3.840 1.00 84.31 106 ARG A O 1
ATOM 858 N N . ILE A 1 107 ? 3.262 -7.097 -2.647 1.00 86.62 107 ILE A N 1
ATOM 859 C CA . ILE A 1 107 ? 4.181 -6.008 -2.285 1.00 86.62 107 ILE A CA 1
ATOM 860 C C . ILE A 1 107 ? 5.261 -6.493 -1.316 1.00 86.62 107 ILE A C 1
ATOM 862 O O . ILE A 1 107 ? 6.386 -6.011 -1.379 1.00 86.62 107 ILE A O 1
ATOM 866 N N . LEU A 1 108 ? 4.938 -7.420 -0.417 1.00 82.44 108 LEU A N 1
ATOM 867 C CA . LEU A 1 108 ? 5.905 -8.006 0.505 1.00 82.44 108 LEU A CA 1
ATOM 868 C C . LEU A 1 108 ? 6.896 -8.927 -0.199 1.00 82.44 108 LEU A C 1
ATOM 870 O O . LEU A 1 108 ? 8.082 -8.818 0.084 1.00 82.44 108 LEU A O 1
ATOM 874 N N . ASP A 1 109 ? 6.421 -9.786 -1.095 1.00 81.25 109 ASP A N 1
ATOM 875 C CA . ASP A 1 109 ? 7.237 -10.724 -1.861 1.00 81.25 109 ASP A CA 1
ATOM 876 C C . ASP A 1 109 ? 8.232 -9.923 -2.720 1.00 81.25 109 ASP A C 1
ATOM 878 O O . ASP A 1 109 ? 9.436 -9.953 -2.475 1.00 81.25 109 ASP A O 1
ATOM 882 N N . ILE A 1 110 ? 7.726 -9.050 -3.596 1.00 73.75 110 ILE A N 1
ATOM 883 C CA . ILE A 1 110 ? 8.553 -8.272 -4.533 1.00 73.75 110 ILE A CA 1
ATOM 884 C C . ILE A 1 110 ? 9.343 -7.160 -3.811 1.00 73.75 110 ILE A C 1
ATOM 886 O O . ILE A 1 110 ? 10.502 -6.880 -4.111 1.00 73.75 110 ILE A O 1
ATOM 890 N N . GLY A 1 111 ? 8.729 -6.492 -2.831 1.00 63.44 111 GLY A N 1
ATOM 891 C CA . GLY A 1 111 ? 9.340 -5.364 -2.123 1.00 63.44 111 GLY A CA 1
ATOM 892 C C . GLY A 1 111 ? 10.378 -5.759 -1.068 1.00 63.44 111 GLY A C 1
ATOM 893 O O . GLY A 1 111 ? 11.218 -4.923 -0.725 1.00 63.44 111 GLY A O 1
ATOM 894 N N . ASN A 1 112 ? 10.342 -6.993 -0.542 1.00 63.72 112 ASN A N 1
ATOM 895 C CA . ASN A 1 112 ? 11.418 -7.526 0.306 1.00 63.72 112 ASN A CA 1
ATOM 896 C C . ASN A 1 112 ? 12.543 -8.167 -0.504 1.00 63.72 112 ASN A C 1
ATOM 898 O O . ASN A 1 112 ? 13.679 -8.137 -0.028 1.00 63.72 112 ASN A O 1
ATOM 902 N N . GLU A 1 113 ? 12.261 -8.711 -1.692 1.00 55.16 113 GLU A N 1
ATOM 903 C CA . GLU A 1 113 ? 13.283 -9.246 -2.605 1.00 55.16 113 GLU A CA 1
ATOM 904 C C . GLU A 1 113 ? 14.329 -8.187 -2.975 1.00 55.16 113 GLU A C 1
ATOM 906 O O . GLU A 1 113 ? 15.519 -8.484 -3.006 1.00 55.16 113 GLU A O 1
ATOM 911 N N . ALA A 1 114 ? 13.916 -6.923 -3.083 1.00 50.44 114 ALA A N 1
ATOM 912 C CA . ALA A 1 114 ? 14.810 -5.782 -3.271 1.00 50.44 114 ALA A CA 1
ATOM 913 C C . ALA A 1 114 ? 15.649 -5.391 -2.029 1.00 50.44 114 ALA A C 1
ATOM 915 O O . ALA A 1 114 ? 16.418 -4.433 -2.087 1.00 50.44 114 ALA A O 1
ATOM 916 N N . SER A 1 115 ? 15.458 -6.042 -0.868 1.00 51.75 115 SER A N 1
ATOM 917 C CA . SER A 1 115 ? 15.953 -5.512 0.411 1.00 51.75 115 SER A CA 1
ATOM 918 C C . SER A 1 115 ? 17.201 -6.171 0.994 1.00 51.75 115 SER A C 1
ATOM 920 O O . SER A 1 115 ? 17.929 -5.428 1.633 1.00 51.75 115 SER A O 1
ATOM 922 N N . HIS A 1 116 ? 17.502 -7.460 0.776 1.00 47.56 116 HIS A N 1
ATOM 923 C CA . HIS A 1 116 ? 18.777 -8.094 1.178 1.00 47.56 116 HIS A CA 1
ATOM 924 C C . HIS A 1 116 ? 18.966 -9.489 0.528 1.00 47.56 116 HIS A C 1
ATOM 926 O O . HIS A 1 116 ? 18.016 -10.261 0.430 1.00 47.56 116 HIS A O 1
ATOM 932 N N . ASP A 1 117 ? 20.2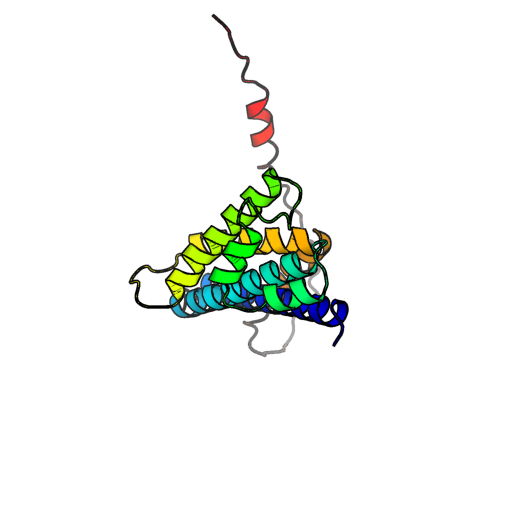08 -9.810 0.140 1.00 44.72 117 ASP A N 1
ATOM 933 C CA . ASP A 1 117 ? 20.805 -11.141 -0.121 1.00 44.72 117 ASP A CA 1
ATOM 934 C C . ASP A 1 117 ? 20.201 -12.106 -1.162 1.00 44.72 117 ASP A C 1
ATOM 936 O O . ASP A 1 117 ? 20.805 -13.147 -1.435 1.00 44.72 117 ASP A O 1
ATOM 940 N N . ASN A 1 118 ? 19.093 -11.777 -1.825 1.00 49.81 118 ASN A N 1
ATOM 941 C CA . ASN A 1 118 ? 18.592 -12.589 -2.934 1.00 49.81 118 ASN A CA 1
ATOM 942 C C . ASN A 1 118 ? 19.088 -12.037 -4.278 1.00 49.81 118 ASN A C 1
ATOM 944 O O . ASN A 1 118 ? 18.763 -10.921 -4.662 1.00 49.81 118 ASN A O 1
ATOM 948 N N . ASN A 1 119 ? 19.824 -12.853 -5.043 1.00 50.56 119 ASN A N 1
ATOM 949 C CA . ASN A 1 119 ? 20.245 -12.577 -6.432 1.00 50.56 119 ASN A CA 1
ATOM 950 C C . ASN A 1 119 ? 19.064 -12.489 -7.436 1.00 50.56 119 ASN A C 1
ATOM 952 O O . ASN A 1 119 ? 19.256 -12.669 -8.640 1.00 50.56 119 ASN A O 1
ATOM 956 N N . ILE A 1 120 ? 17.835 -12.285 -6.957 1.00 57.72 120 ILE A N 1
ATOM 957 C CA . ILE A 1 120 ? 16.636 -12.160 -7.782 1.00 57.72 120 ILE A CA 1
ATOM 958 C C . ILE A 1 120 ? 16.506 -10.685 -8.151 1.00 57.72 120 ILE A C 1
ATOM 960 O O . ILE A 1 120 ? 16.317 -9.827 -7.296 1.00 57.72 120 ILE A O 1
ATOM 964 N N . LEU A 1 121 ? 16.6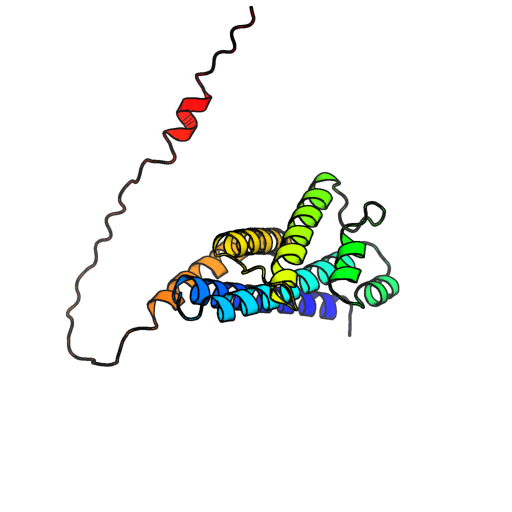64 -10.391 -9.438 1.00 70.94 121 LEU A N 1
ATOM 965 C CA . LEU A 1 121 ? 16.523 -9.042 -9.964 1.00 70.94 121 LEU A CA 1
ATOM 966 C C . LEU A 1 121 ? 15.038 -8.741 -10.166 1.00 70.94 121 LEU A C 1
ATOM 968 O O . LEU A 1 121 ? 14.396 -9.382 -10.999 1.00 70.94 121 LEU A O 1
ATOM 972 N N . THR A 1 122 ? 14.522 -7.746 -9.445 1.00 84.19 122 THR A N 1
ATOM 973 C CA . THR A 1 122 ? 13.215 -7.135 -9.719 1.00 84.19 122 THR A CA 1
ATOM 974 C C . THR A 1 122 ? 13.127 -6.778 -11.201 1.00 84.19 122 THR A C 1
ATOM 976 O O . THR A 1 122 ? 14.055 -6.193 -11.752 1.00 84.19 122 THR A O 1
ATOM 979 N N . THR A 1 123 ? 12.031 -7.108 -11.874 1.00 88.69 123 THR A N 1
ATOM 980 C CA . THR A 1 123 ? 11.808 -6.764 -13.283 1.00 88.69 123 THR A CA 1
ATOM 981 C C . THR A 1 123 ? 10.863 -5.573 -13.423 1.00 88.69 123 THR A C 1
ATOM 983 O O . THR A 1 123 ? 10.155 -5.190 -12.493 1.00 88.69 123 THR A O 1
ATOM 986 N N . GLN A 1 124 ? 10.796 -4.979 -14.619 1.00 90.50 124 GLN A N 1
ATOM 987 C CA . GLN A 1 124 ? 9.808 -3.930 -14.901 1.00 90.50 124 GLN A CA 1
ATOM 988 C C . GLN A 1 124 ? 8.361 -4.435 -14.737 1.00 90.50 124 GLN A C 1
ATOM 990 O O . GLN A 1 124 ? 7.494 -3.663 -14.331 1.00 90.50 124 GLN A O 1
ATOM 995 N N . TYR A 1 125 ? 8.114 -5.722 -15.010 1.00 91.38 125 TYR A N 1
ATOM 996 C CA . TYR A 1 125 ? 6.814 -6.359 -14.789 1.00 91.38 125 TYR A CA 1
ATOM 997 C C . TYR A 1 125 ? 6.451 -6.379 -13.298 1.00 91.38 125 TYR A C 1
ATOM 999 O O . TYR A 1 125 ? 5.335 -6.015 -12.931 1.00 91.38 125 TYR A O 1
ATOM 1007 N N . ASP A 1 126 ? 7.411 -6.705 -12.433 1.00 90.44 126 ASP A N 1
ATOM 1008 C CA . ASP A 1 126 ? 7.195 -6.714 -10.984 1.00 90.44 126 ASP A CA 1
ATOM 1009 C C . ASP A 1 126 ? 6.892 -5.301 -10.458 1.00 90.44 126 ASP A C 1
ATOM 1011 O O . ASP A 1 126 ? 5.997 -5.102 -9.631 1.00 90.44 126 ASP A O 1
ATOM 1015 N N . LEU A 1 127 ? 7.575 -4.285 -11.001 1.00 91.50 127 LEU A N 1
ATOM 1016 C CA . LEU A 1 127 ? 7.288 -2.880 -10.698 1.00 91.50 127 LEU A CA 1
ATOM 1017 C C . LEU A 1 127 ? 5.884 -2.455 -11.160 1.00 91.50 127 LEU A C 1
ATOM 1019 O O . LEU A 1 127 ? 5.213 -1.690 -10.463 1.00 91.50 127 LEU A O 1
ATOM 1023 N N . ASP A 1 128 ? 5.418 -2.946 -12.311 1.00 93.06 128 ASP A N 1
ATOM 1024 C CA . ASP A 1 128 ? 4.051 -2.714 -12.789 1.00 93.06 128 ASP A CA 1
ATOM 1025 C C . ASP A 1 128 ? 3.006 -3.367 -11.880 1.00 93.06 128 ASP A C 1
ATOM 1027 O O . ASP A 1 128 ? 1.978 -2.751 -11.575 1.00 93.06 128 ASP A O 1
ATOM 1031 N N . GLU A 1 129 ? 3.273 -4.583 -11.403 1.00 92.31 129 GLU A N 1
ATOM 1032 C CA . GLU A 1 129 ? 2.402 -5.281 -10.461 1.00 92.31 129 GLU A CA 1
ATOM 1033 C C . GLU A 1 129 ? 2.320 -4.537 -9.121 1.00 92.31 129 GLU A C 1
ATOM 1035 O O . GLU A 1 129 ? 1.214 -4.272 -8.634 1.00 92.31 129 GLU A O 1
ATOM 1040 N N . ILE A 1 130 ? 3.458 -4.102 -8.562 1.00 92.38 130 ILE A N 1
ATOM 1041 C CA . ILE A 1 130 ? 3.475 -3.261 -7.355 1.00 92.38 130 ILE A CA 1
ATOM 1042 C C . ILE A 1 130 ? 2.668 -1.985 -7.586 1.00 92.38 130 ILE A C 1
ATOM 1044 O O . ILE A 1 130 ? 1.785 -1.678 -6.784 1.00 92.38 130 ILE A O 1
ATOM 1048 N N . LYS A 1 131 ? 2.922 -1.255 -8.679 1.00 94.31 131 LYS A N 1
ATOM 1049 C CA . LYS A 1 131 ? 2.209 -0.009 -8.996 1.00 94.31 131 LYS A CA 1
ATOM 1050 C C . LYS A 1 131 ? 0.697 -0.221 -8.974 1.00 94.31 131 LYS A C 1
ATOM 1052 O O . LYS A 1 131 ? -0.016 0.520 -8.303 1.00 94.31 131 LYS A O 1
ATOM 1057 N N . ASN A 1 132 ? 0.210 -1.258 -9.651 1.00 93.31 132 ASN A N 1
ATOM 1058 C CA . ASN A 1 132 ? -1.218 -1.568 -9.703 1.00 93.31 132 ASN A CA 1
ATOM 1059 C C . ASN A 1 132 ? -1.794 -1.895 -8.314 1.00 93.31 132 ASN A C 1
ATOM 1061 O O . ASN A 1 132 ? -2.918 -1.501 -8.002 1.00 93.31 132 ASN A O 1
ATOM 1065 N N . ASN A 1 133 ? -1.029 -2.577 -7.458 1.00 93.31 133 ASN A N 1
ATOM 1066 C CA . ASN A 1 133 ? -1.430 -2.852 -6.077 1.00 93.31 133 ASN A CA 1
ATOM 1067 C C . ASN A 1 133 ? -1.489 -1.578 -5.219 1.00 93.31 133 ASN A C 1
ATOM 1069 O O . ASN A 1 133 ? -2.442 -1.395 -4.462 1.00 93.31 133 ASN A O 1
ATOM 1073 N N . LEU A 1 134 ? -0.516 -0.674 -5.363 1.00 94.38 134 LEU A N 1
ATOM 1074 C CA . LEU A 1 134 ? -0.497 0.598 -4.637 1.00 94.38 134 LEU A CA 1
ATOM 1075 C C . LEU A 1 134 ? -1.616 1.542 -5.093 1.00 94.38 134 LEU A C 1
ATOM 1077 O O . LEU A 1 134 ? -2.231 2.205 -4.256 1.00 94.38 134 LEU A O 1
ATOM 1081 N N . LEU A 1 135 ? -1.927 1.575 -6.392 1.00 93.06 135 LEU A N 1
ATOM 1082 C CA . LEU A 1 135 ? -3.059 2.344 -6.917 1.00 93.06 135 LEU A CA 1
ATOM 1083 C C . LEU A 1 135 ? -4.393 1.811 -6.385 1.00 93.06 135 LEU A C 1
ATOM 1085 O O . LEU A 1 135 ? -5.227 2.609 -5.974 1.00 93.06 135 LEU A O 1
ATOM 1089 N N . TYR A 1 136 ? -4.551 0.489 -6.269 1.00 92.00 136 TYR A N 1
ATOM 1090 C CA . TYR A 1 136 ? -5.734 -0.099 -5.634 1.00 92.00 136 TYR A CA 1
ATOM 1091 C C . TYR A 1 136 ? -5.892 0.352 -4.171 1.00 92.00 136 TYR A C 1
ATOM 1093 O O . TYR A 1 136 ? -6.975 0.754 -3.755 1.00 92.00 136 TYR A O 1
ATOM 1101 N N . PHE A 1 137 ? -4.819 0.330 -3.370 1.00 92.44 137 PHE A N 1
ATOM 1102 C CA . PHE A 1 137 ? -4.884 0.830 -1.988 1.00 92.44 137 PHE A CA 1
ATOM 1103 C C . PHE A 1 137 ? -5.202 2.322 -1.924 1.00 92.44 137 PHE A C 1
ATOM 1105 O O . PHE A 1 137 ? -5.887 2.779 -1.013 1.00 92.44 137 PHE A O 1
ATOM 1112 N N . SER A 1 138 ? -4.699 3.082 -2.889 1.00 92.94 138 SER A N 1
ATOM 1113 C CA . SER A 1 138 ? -4.931 4.517 -2.977 1.00 92.94 138 SER A CA 1
ATOM 1114 C C . SER A 1 138 ? -6.398 4.818 -3.294 1.00 92.94 138 SER A C 1
ATOM 1116 O O . SER A 1 138 ? -6.991 5.678 -2.648 1.00 92.94 138 SER A O 1
ATOM 1118 N N . GLU A 1 139 ? -7.002 4.067 -4.217 1.00 91.38 139 GLU A N 1
ATOM 1119 C CA . GLU A 1 139 ? -8.425 4.164 -4.553 1.00 91.38 139 GLU A CA 1
ATOM 1120 C C . GLU A 1 139 ? -9.279 3.803 -3.334 1.00 91.38 139 GLU A C 1
ATOM 1122 O O . GLU A 1 139 ? -10.182 4.551 -2.968 1.00 91.38 139 GLU A O 1
ATOM 1127 N N . TYR A 1 140 ? -8.921 2.725 -2.630 1.00 87.69 140 TYR A N 1
ATOM 1128 C CA . TYR A 1 140 ? -9.591 2.312 -1.397 1.00 87.69 140 TYR A CA 1
ATOM 1129 C C . TYR A 1 140 ? -9.567 3.406 -0.310 1.00 87.69 140 TYR A C 1
ATOM 1131 O O . TYR A 1 140 ? -10.547 3.597 0.407 1.00 87.69 140 TYR A O 1
ATOM 1139 N N . LEU A 1 141 ? -8.459 4.143 -0.166 1.00 89.69 141 LEU A N 1
ATOM 1140 C CA . LEU A 1 141 ? -8.304 5.151 0.891 1.00 89.69 141 LEU A CA 1
ATOM 1141 C C . LEU A 1 141 ? -8.818 6.550 0.536 1.00 89.69 141 LEU A C 1
ATOM 1143 O O . LEU A 1 141 ? -9.186 7.308 1.441 1.00 89.69 141 LEU A O 1
ATOM 1147 N N . PHE A 1 142 ? -8.766 6.925 -0.741 1.00 90.56 142 PHE A N 1
ATOM 1148 C CA . PHE A 1 142 ? -8.961 8.309 -1.183 1.00 90.56 142 PHE A CA 1
ATOM 1149 C C . PHE A 1 142 ? -9.951 8.461 -2.344 1.00 90.56 142 PHE A C 1
ATOM 1151 O O . PHE A 1 142 ? -10.305 9.591 -2.673 1.00 90.56 142 PHE A O 1
ATOM 1158 N N . GLY A 1 143 ? -10.412 7.359 -2.937 1.00 89.69 143 GLY A N 1
ATOM 1159 C CA . GLY A 1 143 ? -11.280 7.355 -4.112 1.00 89.69 143 GLY A CA 1
ATOM 1160 C C . GLY A 1 143 ? -10.543 7.610 -5.431 1.00 89.69 143 GLY A C 1
ATOM 1161 O O . GLY A 1 143 ? -9.360 7.959 -5.459 1.00 89.69 143 GLY A O 1
ATOM 1162 N N . GLN A 1 144 ? -11.270 7.439 -6.539 1.00 86.69 144 GLN A N 1
ATOM 1163 C CA . GLN A 1 144 ? -10.730 7.535 -7.899 1.00 86.69 144 GLN A CA 1
ATOM 1164 C C . GLN A 1 144 ? -10.235 8.946 -8.255 1.00 86.69 144 GLN A C 1
ATOM 1166 O O . GLN A 1 144 ? -9.180 9.079 -8.868 1.00 86.69 144 GLN A O 1
ATOM 1171 N N . ASP A 1 145 ? -10.915 10.000 -7.793 1.00 85.50 145 ASP A N 1
ATOM 1172 C CA . ASP A 1 145 ? -10.522 11.391 -8.068 1.00 85.50 145 ASP A CA 1
ATOM 1173 C C . ASP A 1 145 ? -9.083 11.687 -7.615 1.00 85.50 145 ASP A C 1
ATOM 1175 O O . ASP A 1 145 ? -8.345 12.443 -8.250 1.00 85.50 145 ASP A O 1
ATOM 1179 N N . TYR A 1 146 ? -8.645 11.081 -6.508 1.00 87.06 146 TYR A N 1
ATOM 1180 C CA . TYR A 1 146 ? -7.268 11.219 -6.045 1.00 87.06 146 TYR A CA 1
ATOM 1181 C C . TYR A 1 146 ? -6.277 10.541 -7.001 1.00 87.06 146 TYR A C 1
ATOM 1183 O O . TYR A 1 146 ? -5.232 11.121 -7.304 1.00 87.06 146 TYR A O 1
ATOM 1191 N N . ILE A 1 147 ? -6.617 9.352 -7.512 1.00 84.81 147 ILE A N 1
ATOM 1192 C CA . ILE A 1 147 ? -5.803 8.594 -8.475 1.00 84.81 147 ILE A CA 1
ATOM 1193 C C . ILE A 1 147 ? -5.604 9.380 -9.762 1.00 84.81 147 ILE A C 1
ATOM 1195 O O . ILE A 1 147 ? -4.472 9.517 -10.236 1.00 84.81 147 ILE A O 1
ATOM 1199 N N . ASP A 1 148 ? -6.686 9.927 -10.306 1.00 81.75 148 ASP A N 1
ATOM 1200 C CA . ASP A 1 148 ? -6.660 10.663 -11.569 1.00 81.75 148 ASP A CA 1
ATOM 1201 C C . ASP A 1 148 ? -5.743 11.890 -11.461 1.00 81.75 148 ASP A C 1
ATOM 1203 O O . ASP A 1 148 ? -4.931 12.156 -12.352 1.00 81.75 148 ASP A O 1
ATOM 1207 N N . ASN A 1 149 ? -5.775 12.578 -10.316 1.00 84.31 149 ASN A N 1
ATOM 1208 C CA . ASN A 1 149 ? -4.909 13.723 -10.042 1.00 84.31 149 ASN A CA 1
ATOM 1209 C C . ASN A 1 149 ? -3.419 13.344 -9.955 1.00 84.31 149 ASN A C 1
ATOM 1211 O O . ASN A 1 149 ? -2.573 14.005 -10.562 1.00 84.31 149 ASN A O 1
ATOM 1215 N N . ILE A 1 150 ? -3.061 12.289 -9.214 1.00 83.12 150 ILE A N 1
ATOM 1216 C CA . ILE A 1 150 ? -1.643 11.925 -9.021 1.00 83.12 150 ILE A CA 1
ATOM 1217 C C . ILE A 1 150 ? -1.026 11.243 -10.244 1.00 83.12 150 ILE A C 1
ATOM 1219 O O . ILE A 1 150 ? 0.183 11.340 -10.461 1.00 83.12 150 ILE A O 1
ATOM 1223 N N . THR A 1 151 ? -1.830 10.558 -11.054 1.00 76.25 151 THR A N 1
ATOM 1224 C CA . THR A 1 151 ? -1.356 9.921 -12.288 1.00 76.25 151 THR A CA 1
ATOM 1225 C C . THR A 1 151 ? -1.170 10.954 -13.396 1.00 76.25 151 THR A C 1
ATOM 1227 O O . THR A 1 151 ? -0.130 10.942 -14.051 1.00 76.25 151 THR A O 1
ATOM 1230 N N . SER A 1 152 ? -2.086 11.919 -13.529 1.00 68.56 152 SER A N 1
ATOM 1231 C CA . SER A 1 152 ? -1.973 13.018 -14.501 1.00 68.56 152 SER A CA 1
ATOM 1232 C C . SER A 1 152 ? -0.773 13.932 -14.223 1.00 68.56 152 SER A C 1
ATOM 1234 O O . SER A 1 152 ? -0.045 14.305 -15.141 1.00 68.56 152 SER A O 1
ATOM 1236 N N . ASN A 1 153 ? -0.500 14.247 -12.952 1.00 58.56 153 ASN A N 1
ATOM 1237 C CA . ASN A 1 153 ? 0.630 15.107 -12.582 1.00 58.56 153 ASN A CA 1
ATOM 1238 C C . ASN A 1 153 ? 2.002 14.436 -12.780 1.00 58.56 153 ASN A C 1
ATOM 1240 O O . ASN A 1 153 ? 2.970 15.108 -13.134 1.00 58.56 153 ASN A O 1
ATOM 1244 N N . ASN A 1 154 ? 2.092 13.111 -12.627 1.00 54.44 154 ASN A N 1
ATOM 1245 C CA . AS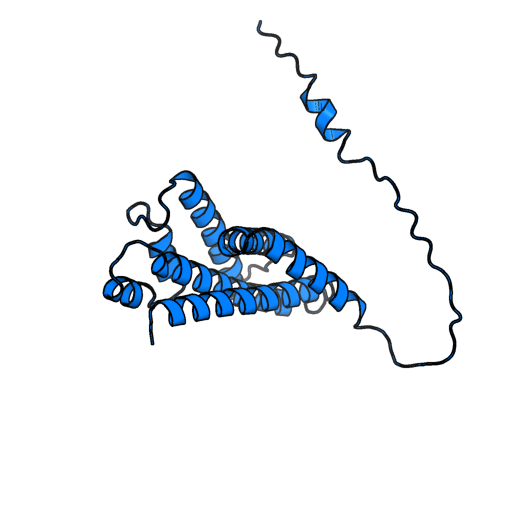N A 1 154 ? 3.335 12.373 -12.880 1.00 54.44 154 ASN A CA 1
ATOM 1246 C C . ASN A 1 154 ? 3.664 12.219 -14.375 1.00 54.44 154 ASN A C 1
ATOM 1248 O O . ASN A 1 154 ? 4.829 12.044 -14.724 1.00 54.44 154 ASN A O 1
ATOM 1252 N N . VAL A 1 155 ? 2.674 12.326 -15.268 1.00 50.19 155 VAL A N 1
ATOM 1253 C CA . VAL A 1 155 ? 2.912 12.366 -16.724 1.00 50.19 155 VAL A CA 1
ATOM 1254 C C . VAL A 1 155 ? 3.490 13.723 -17.152 1.00 50.19 155 VAL A C 1
ATOM 1256 O O . VAL A 1 155 ? 4.374 13.777 -18.007 1.00 50.19 155 VAL A O 1
ATOM 1259 N N . ASN A 1 156 ? 3.066 14.816 -16.510 1.00 36.44 156 ASN A N 1
ATOM 1260 C CA . ASN A 1 156 ? 3.513 16.169 -16.857 1.00 36.44 156 ASN A CA 1
ATOM 1261 C C . ASN A 1 156 ? 4.955 16.469 -16.404 1.00 36.44 156 ASN A C 1
ATOM 1263 O O . ASN A 1 156 ? 5.689 17.135 -17.130 1.00 36.44 156 ASN A O 1
ATOM 1267 N N . ASN A 1 157 ? 5.406 15.915 -15.273 1.00 37.88 157 ASN A N 1
ATOM 1268 C CA . ASN A 1 157 ? 6.785 16.101 -14.789 1.00 37.88 157 ASN A CA 1
ATOM 1269 C C . ASN A 1 157 ? 7.833 15.258 -15.544 1.00 37.88 157 ASN A C 1
ATOM 1271 O O . ASN A 1 157 ? 9.017 15.591 -15.530 1.00 37.88 157 ASN A O 1
ATOM 1275 N N . ALA A 1 158 ? 7.419 14.191 -16.238 1.00 41.22 158 ALA A N 1
ATOM 1276 C CA . ALA A 1 158 ? 8.310 13.386 -17.080 1.00 41.22 158 ALA A CA 1
ATOM 1277 C C . ALA A 1 158 ? 8.675 14.078 -18.410 1.00 41.22 158 ALA A C 1
ATOM 1279 O O . ALA A 1 158 ? 9.617 13.663 -19.079 1.00 41.22 158 ALA A O 1
ATOM 1280 N N . SER A 1 159 ? 7.954 15.143 -18.783 1.00 38.75 159 SER A N 1
ATOM 1281 C CA . SER A 1 159 ? 8.176 15.887 -20.032 1.00 38.75 159 SER A CA 1
ATOM 1282 C C . SER A 1 159 ? 9.069 17.126 -19.864 1.00 38.75 159 SER A C 1
ATOM 1284 O O . SER A 1 159 ? 9.384 17.784 -20.850 1.00 38.75 159 SER A O 1
ATOM 1286 N N . THR A 1 160 ? 9.498 17.460 -18.642 1.00 33.72 160 THR A N 1
ATOM 1287 C CA . THR A 1 160 ? 10.234 18.706 -18.347 1.00 33.72 160 THR A CA 1
ATOM 1288 C C . THR A 1 160 ? 11.722 18.521 -18.032 1.00 33.72 160 THR A C 1
ATOM 1290 O O . THR A 1 160 ? 12.395 19.506 -17.747 1.00 33.72 160 THR A O 1
ATOM 1293 N N . SER A 1 161 ? 12.286 17.306 -18.088 1.00 34.22 161 SER A N 1
ATOM 1294 C CA . SER A 1 161 ? 13.697 17.080 -17.712 1.00 34.22 161 SER A CA 1
ATOM 1295 C C . SER A 1 161 ? 14.708 17.075 -18.868 1.00 34.22 161 SER A C 1
ATOM 1297 O O . SER A 1 161 ? 15.846 16.670 -18.661 1.00 34.22 161 SER A O 1
ATOM 1299 N N . THR A 1 162 ? 14.345 17.533 -20.069 1.00 36.16 162 THR A N 1
ATOM 1300 C CA . THR A 1 162 ? 15.317 17.832 -21.143 1.00 36.16 162 THR A CA 1
ATOM 1301 C C . THR A 1 162 ? 14.869 19.036 -21.969 1.00 36.16 162 THR A C 1
ATOM 1303 O O . THR A 1 162 ? 14.438 18.904 -23.106 1.00 36.16 162 THR A O 1
ATOM 1306 N N . LEU A 1 163 ? 14.986 20.233 -21.401 1.00 34.62 163 LEU A N 1
ATOM 1307 C CA . LEU A 1 163 ? 15.109 21.458 -22.189 1.00 34.62 163 LEU A CA 1
ATOM 1308 C C . LEU A 1 163 ? 16.291 22.236 -21.623 1.00 34.62 163 LEU A C 1
ATOM 1310 O O . LEU A 1 163 ? 16.196 22.928 -20.612 1.00 34.62 163 LEU A O 1
ATOM 1314 N N . ASP A 1 164 ? 17.432 22.004 -22.263 1.00 29.83 164 ASP A N 1
ATOM 1315 C CA . ASP A 1 164 ? 18.598 22.866 -22.187 1.00 29.83 164 ASP A CA 1
ATOM 1316 C C . ASP A 1 164 ? 18.166 24.285 -22.588 1.00 29.83 164 ASP A C 1
ATOM 1318 O O . ASP A 1 164 ? 17.436 24.478 -23.566 1.00 29.83 164 ASP A O 1
ATOM 1322 N N . ASN A 1 165 ? 18.539 25.270 -21.777 1.00 36.81 165 ASN A N 1
ATOM 1323 C CA . ASN A 1 165 ? 18.111 26.651 -21.947 1.00 36.81 165 ASN A CA 1
ATOM 1324 C C . ASN A 1 165 ? 18.873 27.289 -23.116 1.00 36.81 165 ASN A C 1
ATOM 1326 O O . ASN A 1 165 ? 19.935 27.876 -22.925 1.00 36.81 165 ASN A O 1
ATOM 1330 N N . SER A 1 166 ? 18.278 27.265 -24.305 1.00 32.38 166 SER A N 1
ATOM 1331 C CA . SER A 1 166 ? 18.520 28.275 -25.336 1.00 32.38 166 SER A CA 1
ATOM 1332 C C . SER A 1 166 ? 17.180 28.882 -25.749 1.00 32.38 166 SER A C 1
ATOM 1334 O O . SER A 1 166 ? 16.485 28.375 -26.627 1.00 32.38 166 SER A O 1
ATOM 1336 N N . LEU A 1 167 ? 16.797 29.945 -25.044 1.00 39.31 167 LEU A N 1
ATOM 1337 C CA . LEU A 1 167 ? 15.733 30.856 -25.448 1.00 39.31 167 LEU A CA 1
ATOM 1338 C C . LEU A 1 167 ? 16.223 31.648 -26.658 1.00 39.31 167 LEU A C 1
ATOM 1340 O O . LEU A 1 167 ? 17.048 32.534 -26.480 1.00 39.31 167 LEU A O 1
ATOM 1344 N N . GLU A 1 168 ? 15.706 31.341 -27.844 1.00 33.84 168 GLU A N 1
ATOM 1345 C CA . GLU A 1 168 ? 15.484 32.323 -28.910 1.00 33.84 168 GLU A CA 1
ATOM 1346 C C . GLU A 1 168 ? 14.471 31.750 -29.923 1.00 33.84 168 GLU A C 1
ATOM 1348 O O . GLU A 1 168 ? 14.677 30.691 -30.510 1.00 33.84 168 GLU A O 1
ATOM 1353 N N . ASP A 1 169 ? 13.344 32.460 -30.026 1.00 40.84 169 ASP A N 1
ATOM 1354 C CA . ASP A 1 169 ? 12.324 32.482 -31.081 1.00 40.84 169 ASP A CA 1
ATOM 1355 C C . ASP A 1 169 ? 11.668 31.175 -31.558 1.00 40.84 169 ASP A C 1
ATOM 1357 O O . ASP A 1 169 ? 12.149 30.510 -32.472 1.00 40.84 169 ASP A O 1
ATOM 1361 N N . ILE A 1 170 ? 10.444 30.906 -31.073 1.00 34.59 170 ILE A N 1
ATOM 1362 C CA . ILE A 1 170 ? 9.446 30.144 -31.844 1.00 34.59 170 ILE A CA 1
ATOM 1363 C C . ILE A 1 170 ? 8.071 30.822 -31.739 1.00 34.59 170 ILE A C 1
ATOM 1365 O O . ILE A 1 170 ? 7.464 30.898 -30.671 1.00 34.59 170 ILE A O 1
ATOM 1369 N N . GLU A 1 171 ? 7.608 31.310 -32.891 1.00 32.47 171 GLU A N 1
ATOM 1370 C CA . GLU A 1 171 ? 6.290 31.884 -33.159 1.00 32.47 171 GLU A CA 1
ATOM 1371 C C . GLU A 1 171 ? 5.127 30.955 -32.769 1.00 32.47 171 GLU A C 1
ATOM 1373 O O . GLU A 1 171 ? 5.204 29.726 -32.870 1.00 32.47 171 GLU A O 1
ATOM 1378 N N . GLU A 1 172 ? 4.005 31.576 -32.389 1.00 36.94 172 GLU A N 1
ATOM 1379 C CA . GLU A 1 172 ? 2.716 30.943 -32.104 1.00 36.94 172 GLU A CA 1
ATOM 1380 C C . GLU A 1 172 ? 2.273 29.977 -33.216 1.00 36.94 172 GLU A C 1
ATOM 1382 O O . GLU A 1 172 ? 1.612 30.340 -34.190 1.00 36.94 172 GLU A O 1
ATOM 1387 N N . SER A 1 173 ? 2.561 28.694 -33.026 1.00 30.97 173 SER A N 1
ATOM 1388 C CA . SER A 1 173 ? 1.992 27.622 -33.833 1.00 30.97 173 SER A CA 1
ATOM 1389 C C . SER A 1 173 ? 0.786 27.045 -33.098 1.00 30.97 173 SER A C 1
ATOM 1391 O O . SER A 1 173 ? 0.928 26.304 -32.128 1.00 30.97 173 SER A O 1
ATOM 1393 N N . LYS A 1 174 ? -0.427 27.380 -33.554 1.00 32.78 174 LYS A N 1
ATOM 1394 C CA . LYS A 1 174 ? -1.678 26.750 -33.100 1.00 32.78 174 LYS A CA 1
ATOM 1395 C C . LYS A 1 174 ? -1.615 25.233 -33.312 1.00 32.78 174 LYS A C 1
ATOM 1397 O O . LYS A 1 174 ? -1.847 24.746 -34.418 1.00 32.78 174 LYS A O 1
ATOM 1402 N N . ILE A 1 175 ? -1.368 24.476 -32.247 1.00 30.39 175 ILE A N 1
ATOM 1403 C CA . ILE A 1 175 ? -1.497 23.017 -32.267 1.00 30.39 175 ILE A CA 1
ATOM 1404 C C . ILE A 1 175 ? -2.990 22.675 -32.238 1.00 30.39 175 ILE A C 1
ATOM 1406 O O . ILE A 1 175 ? -3.663 22.794 -31.218 1.00 30.39 175 ILE A O 1
ATOM 1410 N N . THR A 1 176 ? -3.518 22.242 -33.383 1.00 29.33 176 THR A N 1
ATOM 1411 C CA . THR A 1 176 ? -4.814 21.558 -33.455 1.00 29.33 176 THR A CA 1
ATOM 1412 C C . THR A 1 176 ? -4.575 20.078 -33.169 1.00 29.33 176 THR A C 1
ATOM 1414 O O . THR A 1 176 ? -4.054 19.360 -34.021 1.00 29.33 176 THR A O 1
ATOM 1417 N N . ILE A 1 177 ? -4.943 19.611 -31.976 1.00 33.72 177 ILE A N 1
ATOM 1418 C CA . ILE A 1 177 ? -4.893 18.185 -31.632 1.00 33.72 177 ILE A CA 1
ATOM 1419 C C . ILE A 1 177 ? -6.077 17.494 -32.322 1.00 33.72 177 ILE A C 1
ATOM 1421 O O . ILE A 1 177 ? -7.226 17.645 -31.910 1.00 33.72 177 ILE A O 1
ATOM 1425 N N . LYS A 1 178 ? -5.811 16.730 -33.389 1.00 33.28 178 LYS A N 1
ATOM 1426 C CA . LYS A 1 178 ? -6.759 15.723 -33.884 1.00 33.28 178 LYS A CA 1
ATOM 1427 C C . LYS A 1 178 ? -6.693 14.521 -32.946 1.00 33.28 178 LYS A C 1
ATOM 1429 O O . LYS A 1 178 ? -5.713 13.783 -32.963 1.00 33.28 178 LYS A O 1
ATOM 1434 N N . LEU A 1 179 ? -7.739 14.329 -32.145 1.00 32.31 179 LEU A N 1
ATOM 1435 C CA . LEU A 1 179 ? -7.987 13.067 -31.454 1.00 32.31 179 LEU A CA 1
ATOM 1436 C C . LEU A 1 179 ? -8.194 11.983 -32.521 1.00 32.31 179 LEU A C 1
ATOM 1438 O O . LEU A 1 179 ? -9.195 11.994 -33.236 1.00 32.31 179 LEU A O 1
ATOM 1442 N N . GLY A 1 180 ? -7.215 11.093 -32.670 1.00 31.77 180 GLY A N 1
ATOM 1443 C CA . GLY A 1 180 ? -7.390 9.860 -33.424 1.00 31.77 180 GLY A CA 1
ATOM 1444 C C . GLY A 1 180 ? -8.340 8.950 -32.654 1.00 31.77 180 GLY A C 1
ATOM 1445 O O . GLY A 1 180 ? -8.059 8.585 -31.515 1.00 31.77 180 GLY A O 1
ATOM 1446 N N . GLU A 1 181 ? -9.477 8.615 -33.258 1.00 41.12 181 GLU A N 1
ATOM 1447 C CA . GLU A 1 181 ? -10.336 7.531 -32.792 1.00 41.12 181 GLU A CA 1
ATOM 1448 C C . GLU A 1 181 ? -9.577 6.209 -32.941 1.00 41.12 181 GLU A C 1
ATOM 1450 O O . GLU A 1 181 ? -9.603 5.597 -34.008 1.00 41.12 181 GLU A O 1
ATOM 1455 N N . ASP A 1 182 ? -8.895 5.762 -31.885 1.00 36.34 182 ASP A N 1
ATOM 1456 C CA . ASP A 1 182 ? -8.336 4.414 -31.865 1.00 36.34 182 ASP A CA 1
ATOM 1457 C C . ASP A 1 182 ? -9.359 3.431 -31.282 1.00 36.34 182 ASP A C 1
ATOM 1459 O O . ASP A 1 182 ? -9.828 3.521 -30.146 1.00 36.34 182 ASP A O 1
ATOM 1463 N N . THR A 1 183 ? -9.783 2.521 -32.150 1.00 39.47 183 THR A N 1
ATOM 1464 C CA . THR A 1 183 ? -11.041 1.763 -32.113 1.00 39.47 183 THR A CA 1
ATOM 1465 C C . THR A 1 183 ? -10.907 0.383 -31.459 1.00 39.47 183 THR A C 1
ATOM 1467 O O . THR A 1 183 ? -11.808 -0.451 -31.539 1.00 39.47 183 THR A O 1
ATOM 1470 N N . THR A 1 184 ? -9.827 0.120 -30.729 1.00 45.59 184 THR A N 1
ATOM 1471 C CA . THR A 1 184 ? -9.448 -1.242 -30.311 1.00 45.59 184 THR A CA 1
ATOM 1472 C C . THR A 1 184 ? -10.166 -1.784 -29.068 1.00 45.59 184 THR A C 1
ATOM 1474 O O . THR A 1 184 ? -10.103 -2.985 -28.805 1.00 45.59 184 THR A O 1
ATOM 1477 N N . PHE A 1 185 ? -10.934 -0.968 -28.333 1.00 38.72 185 PHE A N 1
ATOM 1478 C CA . PHE A 1 185 ? -11.687 -1.448 -27.160 1.00 38.72 185 PHE A CA 1
ATOM 1479 C C . PHE A 1 185 ? -13.106 -1.957 -27.488 1.00 38.72 185 PHE A C 1
ATOM 1481 O O . PHE A 1 185 ? -13.662 -2.774 -26.753 1.00 38.72 185 PHE A O 1
ATOM 1488 N N . LYS A 1 186 ? -13.711 -1.529 -28.610 1.00 40.47 186 LYS A N 1
ATOM 1489 C CA . LYS A 1 186 ? -15.091 -1.919 -28.976 1.00 40.47 186 LYS A CA 1
ATOM 1490 C C . LYS A 1 186 ? -15.195 -3.287 -29.661 1.00 40.47 186 LYS A C 1
ATOM 1492 O O . LYS A 1 186 ? -16.242 -3.929 -29.547 1.00 40.47 186 LYS A O 1
ATOM 1497 N N . ASP A 1 187 ? -14.127 -3.780 -30.285 1.00 38.75 187 ASP A N 1
ATOM 1498 C CA . ASP A 1 187 ? -14.150 -5.076 -30.981 1.00 38.75 187 ASP A CA 1
ATOM 1499 C C . ASP A 1 187 ? -13.950 -6.281 -30.047 1.00 38.75 187 ASP A C 1
ATOM 1501 O O . ASP A 1 187 ? -14.514 -7.355 -30.282 1.00 38.75 187 ASP A O 1
ATOM 1505 N N . SER A 1 188 ? -13.274 -6.092 -28.911 1.00 38.69 188 SER A N 1
ATOM 1506 C CA . SER A 1 188 ? -13.106 -7.132 -27.883 1.00 38.69 188 SER A CA 1
ATOM 1507 C C . SER A 1 188 ? -14.411 -7.451 -27.137 1.00 38.69 188 SER A C 1
ATOM 1509 O O . SER A 1 188 ? -14.613 -8.576 -26.682 1.00 38.69 188 SER A O 1
ATOM 1511 N N . VAL A 1 189 ? -15.352 -6.501 -27.079 1.00 37.59 189 VAL A N 1
ATOM 1512 C CA . VAL A 1 189 ? -16.651 -6.673 -26.400 1.00 37.59 189 VAL A CA 1
ATOM 1513 C C . VAL A 1 189 ? -17.702 -7.333 -27.311 1.00 37.59 189 VAL A C 1
ATOM 1515 O O . VAL A 1 189 ? -18.649 -7.954 -26.824 1.00 37.59 189 VAL A O 1
ATOM 1518 N N . LYS A 1 190 ? -17.526 -7.300 -28.642 1.00 38.06 190 LYS A N 1
ATOM 1519 C CA . LYS A 1 190 ? -18.437 -7.971 -29.593 1.00 38.06 190 LYS A CA 1
ATOM 1520 C C . LYS A 1 190 ? -18.193 -9.478 -29.730 1.00 38.06 190 LYS A C 1
ATOM 1522 O O . LYS A 1 190 ? -19.134 -10.206 -30.040 1.00 38.06 190 LYS A O 1
ATOM 1527 N N . LYS A 1 191 ? -16.981 -9.973 -29.447 1.00 39.19 191 LYS A N 1
ATOM 1528 C CA . LYS A 1 191 ? -16.657 -11.412 -29.546 1.00 39.19 191 LYS A CA 1
ATOM 1529 C C . LYS A 1 191 ? -17.205 -12.275 -28.405 1.00 39.19 191 LYS A C 1
ATOM 1531 O O . LYS A 1 191 ? -17.309 -13.482 -28.577 1.00 39.19 191 LYS A O 1
ATOM 1536 N N . ILE A 1 192 ? -17.624 -11.681 -27.286 1.00 42.38 192 ILE A N 1
ATOM 1537 C CA . ILE A 1 192 ? -18.158 -12.428 -26.130 1.00 42.38 192 ILE A CA 1
ATOM 1538 C C . ILE A 1 192 ? -19.677 -12.679 -26.257 1.00 42.38 192 ILE A C 1
ATOM 1540 O O . ILE A 1 192 ? -20.218 -13.562 -25.600 1.00 42.38 192 ILE A O 1
ATOM 1544 N N . LYS A 1 193 ? -20.381 -11.978 -27.160 1.00 38.12 193 LYS A N 1
ATOM 1545 C CA . LYS A 1 193 ? -21.841 -12.121 -27.334 1.00 38.12 193 LYS A CA 1
ATOM 1546 C C . LYS A 1 193 ? -22.298 -13.190 -28.340 1.00 38.12 193 LYS A C 1
ATOM 1548 O O . LYS A 1 193 ? -23.499 -13.410 -28.433 1.00 38.12 193 LYS A O 1
ATOM 1553 N N . ASN A 1 194 ? -21.390 -13.879 -29.042 1.00 37.62 194 ASN A N 1
ATOM 1554 C CA . ASN A 1 194 ? -21.756 -14.887 -30.058 1.00 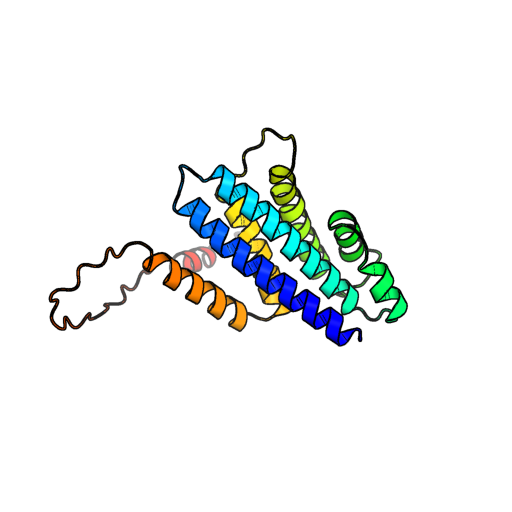37.62 194 ASN A CA 1
ATOM 1555 C C . ASN A 1 194 ? -21.393 -16.342 -29.714 1.00 37.62 194 ASN A C 1
ATOM 1557 O O . ASN A 1 194 ? -21.588 -17.233 -30.543 1.00 37.62 194 ASN A O 1
ATOM 1561 N N . SER A 1 195 ? -20.941 -16.631 -28.494 1.00 37.16 195 SER A N 1
ATOM 1562 C CA . SER A 1 195 ? -20.742 -18.011 -28.034 1.00 37.16 195 SER A CA 1
ATOM 1563 C C . SER A 1 195 ? -22.085 -18.609 -27.604 1.00 37.16 195 SER A C 1
ATOM 1565 O O . SER A 1 195 ? -22.425 -18.655 -26.425 1.00 37.16 195 SER A O 1
ATOM 1567 N N . THR A 1 196 ? -22.886 -19.040 -28.578 1.00 38.97 196 THR A N 1
ATOM 1568 C CA . THR A 1 196 ? -24.056 -19.882 -28.307 1.00 38.97 196 THR A CA 1
ATOM 1569 C C . THR A 1 196 ? -23.557 -21.212 -27.743 1.00 38.97 196 THR A C 1
ATOM 1571 O O . THR A 1 196 ? -22.903 -21.980 -28.448 1.00 38.97 196 THR A O 1
ATOM 1574 N N . ILE A 1 197 ? -23.851 -21.479 -26.472 1.00 41.56 197 ILE A N 1
ATOM 1575 C CA . ILE A 1 197 ? -23.671 -22.792 -25.850 1.00 41.56 197 ILE A CA 1
ATOM 1576 C C . ILE A 1 197 ? -24.644 -23.753 -26.547 1.00 41.56 197 ILE A C 1
ATOM 1578 O O . ILE A 1 197 ? -25.857 -23.634 -26.388 1.00 41.56 197 ILE A O 1
ATOM 1582 N N . ARG A 1 198 ? -24.125 -24.693 -27.344 1.00 34.34 198 ARG A N 1
ATOM 1583 C CA . ARG A 1 198 ? -24.877 -25.885 -27.754 1.00 34.34 198 ARG A CA 1
ATOM 1584 C C . ARG A 1 198 ? -24.705 -26.934 -26.663 1.00 34.34 198 ARG A C 1
ATOM 1586 O O . ARG A 1 198 ? -23.604 -27.438 -26.476 1.00 34.34 198 ARG A O 1
ATOM 1593 N N . ILE A 1 199 ? -25.791 -27.230 -25.957 1.00 37.44 199 ILE A N 1
ATOM 1594 C CA . ILE A 1 199 ? -25.901 -28.408 -25.098 1.00 37.44 199 ILE A CA 1
ATOM 1595 C C . ILE A 1 199 ? -26.325 -29.560 -26.014 1.00 37.44 199 ILE A C 1
ATOM 1597 O O . ILE A 1 199 ? -27.367 -29.470 -26.666 1.00 37.44 199 ILE A O 1
ATOM 1601 N N . GLY A 1 200 ? -25.481 -30.582 -26.102 1.00 38.00 200 GLY A N 1
ATOM 1602 C CA . GLY A 1 200 ? -25.770 -31.892 -26.674 1.00 38.00 200 GLY A CA 1
ATOM 1603 C C . GLY A 1 200 ? -25.374 -32.945 -25.658 1.00 38.00 200 GLY A C 1
ATOM 1604 O O . GLY A 1 200 ? -24.337 -32.718 -24.995 1.00 38.00 200 GLY A O 1
#

pLDDT: mean 73.29, std 22.74, range [29.33, 95.94]

Sequence (200 aa):
MTIETIKNQKKENFKNGLIGFLEEYQSAKNNPSSFNRHSDNCGNQARKVAEAFCRYIILNSDKPDGQKLNEIEGTLGTLHEKVTRSSNVYIDESREREVLKTRLNRILDIGNEASHDNNILTTQYDLDEIKNNLLYFSEYLFGQDYIDNITSNNVNNASTSTLDNSLEDIEESKITIKLGEDTTFKDSVKKIKNSTIRIG